Protein AF-A0AAV9S9S4-F1 (afdb_monomer)

Organism: NCBI:txid28760

Foldseek 3Di:
DDPDPDPPPPPDPPPPDPDPDQDLVNVLVVLVVLLVVLVVVLVVLVVVLVVLVVVLVVDPDDVVNVVSVVVNVVSVVVNVVSVVSNVVSVVSNVVSVVVVVVVVVVVVVVVVVVVVVVVVVVVVVVVVVVVVVVVVVVVVVVVVVVVVVVVVVVVVVVVVVVVVCPDPDDPPDDDDDDDDDDDDDDDDDDDDDDDDDDDDDDDDDDDDDDDDDDPPDPVLVVLVVVLVVCVVVVNCVPSVVSVVVSVVVVCVVVVVVVPDD

Secondary structure (DSSP, 8-state):
------------------S----HHHHHHHHHHHHHHHHHHHHHHHHHHHHHHHHHHH---HHHHHHHHHHHHHHHHHHHHHHHHHHHHHHHHHHHHHHHHHHHHHHHHHHHHHHHHHHHHHHHHHHHHHHHHHHHHHHHHHHHHHHHHHHHHHHHHHHHHHHHS----------------------------------------PPP----S----HHHHHHHHHHHHHHHTT-HHHHHHHHHHHHHHHHHHHHHHTT--

Structure (mmCIF, N/CA/C/O backbone):
data_AF-A0AAV9S9S4-F1
#
_entry.id   AF-A0AAV9S9S4-F1
#
loop_
_atom_site.group_PDB
_atom_site.id
_atom_site.type_symbol
_atom_site.label_atom_id
_atom_site.label_alt_id
_atom_site.label_comp_id
_atom_site.label_asym_id
_atom_site.label_entity_id
_atom_site.label_seq_id
_atom_site.pdbx_PDB_ins_code
_atom_site.Cartn_x
_atom_site.Cartn_y
_atom_site.Cartn_z
_atom_site.occupancy
_atom_site.B_iso_or_equiv
_atom_site.auth_seq_id
_atom_site.auth_comp_id
_atom_site.auth_asym_id
_atom_site.auth_atom_id
_atom_site.pdbx_PDB_model_num
ATOM 1 N N . MET A 1 1 ? 27.653 21.922 -16.943 1.00 42.03 1 MET A N 1
ATOM 2 C CA . MET A 1 1 ? 26.315 21.685 -16.356 1.00 42.03 1 MET A CA 1
ATOM 3 C C . MET A 1 1 ? 25.924 20.229 -16.574 1.00 42.03 1 MET A C 1
ATOM 5 O O . MET A 1 1 ? 25.199 19.951 -17.523 1.00 42.03 1 MET A O 1
ATOM 9 N N . ARG A 1 2 ? 26.463 19.288 -15.786 1.00 47.50 2 ARG A N 1
ATOM 10 C CA . ARG A 1 2 ? 25.969 17.901 -15.777 1.00 47.50 2 ARG A CA 1
ATOM 11 C C . ARG A 1 2 ? 26.554 17.063 -14.633 1.00 47.50 2 ARG A C 1
ATOM 13 O O . ARG A 1 2 ? 27.084 15.999 -14.886 1.00 47.50 2 ARG A O 1
ATOM 20 N N . GLU A 1 3 ? 26.449 17.524 -13.393 1.00 48.38 3 GLU A N 1
ATOM 21 C CA . GLU A 1 3 ? 26.759 16.688 -12.223 1.00 48.38 3 GLU A CA 1
ATOM 22 C C . GLU A 1 3 ? 25.809 17.057 -11.086 1.00 48.38 3 GLU A C 1
ATOM 24 O O . GLU A 1 3 ? 26.154 17.822 -10.206 1.00 48.38 3 GLU A O 1
ATOM 29 N N . ASP A 1 4 ? 24.580 16.555 -11.169 1.00 45.06 4 ASP A N 1
ATOM 30 C CA . ASP A 1 4 ? 23.673 16.399 -10.025 1.00 45.06 4 ASP A CA 1
ATOM 31 C C . ASP A 1 4 ? 22.836 15.145 -10.300 1.00 45.06 4 ASP A C 1
ATOM 33 O O . ASP A 1 4 ? 21.614 15.166 -10.469 1.00 45.06 4 ASP A O 1
ATOM 37 N N . MET A 1 5 ? 23.527 14.011 -10.458 1.00 46.25 5 MET A N 1
ATOM 38 C CA . MET A 1 5 ? 22.863 12.715 -10.493 1.00 46.25 5 MET A CA 1
ATOM 39 C C . MET A 1 5 ? 22.547 12.347 -9.049 1.00 46.25 5 MET A C 1
ATOM 41 O O . MET A 1 5 ? 23.352 11.732 -8.361 1.00 46.25 5 MET A O 1
ATOM 45 N N . SER A 1 6 ? 21.382 12.838 -8.621 1.00 48.44 6 SER A N 1
ATOM 46 C CA . SER A 1 6 ? 20.637 12.497 -7.415 1.00 48.44 6 SER A CA 1
ATOM 47 C C . SER A 1 6 ? 21.128 11.197 -6.777 1.00 48.44 6 SER A C 1
ATOM 49 O O . SER A 1 6 ? 20.770 10.092 -7.192 1.00 48.44 6 SER A O 1
ATOM 51 N N . THR A 1 7 ? 21.982 11.354 -5.768 1.00 46.81 7 THR A N 1
ATOM 52 C CA . THR A 1 7 ? 22.322 10.309 -4.816 1.00 46.81 7 THR A CA 1
ATOM 53 C C . THR A 1 7 ? 21.020 9.949 -4.122 1.00 46.81 7 THR A C 1
ATOM 55 O O . THR A 1 7 ? 20.571 10.645 -3.212 1.00 46.81 7 THR A O 1
ATOM 58 N N . MET A 1 8 ? 20.356 8.905 -4.611 1.00 47.00 8 MET A N 1
ATOM 59 C CA . MET A 1 8 ? 19.233 8.291 -3.926 1.00 47.00 8 MET A CA 1
ATOM 60 C C . MET A 1 8 ? 19.788 7.781 -2.602 1.00 47.00 8 MET A C 1
ATOM 62 O O . MET A 1 8 ? 20.431 6.736 -2.540 1.00 47.00 8 MET A O 1
ATOM 66 N N . VAL A 1 9 ? 19.627 8.593 -1.559 1.00 43.81 9 VAL A N 1
ATOM 67 C CA . VAL A 1 9 ? 19.963 8.240 -0.189 1.00 43.81 9 VAL A CA 1
ATOM 68 C C . VAL A 1 9 ? 19.124 7.011 0.129 1.00 43.81 9 VAL A C 1
ATOM 70 O O . VAL A 1 9 ? 17.925 7.108 0.388 1.00 43.81 9 VAL A O 1
ATOM 73 N N . CYS A 1 10 ? 19.743 5.834 0.045 1.00 41.88 10 CYS A N 1
ATOM 74 C CA . CYS A 1 10 ? 19.253 4.645 0.713 1.00 41.88 10 CYS A CA 1
ATOM 75 C C . CYS A 1 10 ? 19.192 5.018 2.190 1.00 41.88 10 CYS A C 1
ATOM 77 O O . CYS A 1 10 ? 20.219 5.041 2.867 1.00 41.88 10 CYS A O 1
ATOM 79 N N . VAL A 1 11 ? 18.002 5.406 2.650 1.00 44.44 11 VAL A N 1
ATOM 80 C CA . VAL A 1 11 ? 17.714 5.626 4.062 1.00 44.44 11 VAL A CA 1
ATOM 81 C C . VAL A 1 11 ? 18.019 4.299 4.735 1.00 44.44 11 VAL A C 1
ATOM 83 O O . VAL A 1 11 ? 17.275 3.330 4.584 1.00 44.44 11 VAL A O 1
ATOM 86 N N . LYS A 1 12 ? 19.196 4.246 5.361 1.00 43.75 12 LYS A N 1
ATOM 87 C CA . LYS A 1 12 ? 19.636 3.164 6.227 1.00 43.75 12 LYS A CA 1
ATOM 88 C C . LYS A 1 12 ? 18.513 3.002 7.240 1.00 43.75 12 LYS A C 1
ATOM 90 O O . LYS A 1 12 ? 18.187 3.962 7.932 1.00 43.75 12 LYS A O 1
ATOM 95 N N . GLU A 1 13 ? 17.848 1.853 7.215 1.00 49.62 13 GLU A N 1
ATOM 96 C CA . GLU A 1 13 ? 16.858 1.520 8.229 1.00 49.62 13 GLU A CA 1
ATOM 97 C C . GLU A 1 13 ? 17.619 1.540 9.555 1.00 49.62 13 GLU A C 1
ATOM 99 O O . GLU A 1 13 ? 18.539 0.749 9.757 1.00 49.62 13 GLU A O 1
ATOM 104 N N . GLU A 1 14 ? 17.356 2.566 10.365 1.00 43.53 14 GLU A N 1
ATOM 105 C CA . GLU A 1 14 ? 17.896 2.679 11.710 1.00 43.53 14 GLU A CA 1
ATOM 106 C C . GLU A 1 14 ? 17.429 1.434 12.464 1.00 43.53 14 GLU A C 1
ATOM 108 O O . GLU A 1 14 ? 16.228 1.210 12.627 1.00 43.53 14 GLU A O 1
ATOM 113 N N . GLU A 1 15 ? 18.382 0.577 12.832 1.00 50.44 15 GLU A N 1
ATOM 114 C CA . GLU A 1 15 ? 18.146 -0.513 13.768 1.00 50.44 15 GLU A CA 1
ATOM 115 C C . GLU A 1 15 ? 17.713 0.113 15.096 1.00 50.44 15 GLU A C 1
ATOM 117 O O . GLU A 1 15 ? 18.525 0.669 15.836 1.00 50.44 15 GLU A O 1
ATOM 122 N N . GLU A 1 16 ? 16.407 0.089 15.359 1.00 50.56 16 GLU A N 1
ATOM 123 C CA . GLU A 1 16 ? 15.860 0.467 16.653 1.00 50.56 16 GLU A CA 1
ATOM 124 C C . GLU A 1 16 ? 16.273 -0.564 17.719 1.00 50.56 16 GLU A C 1
ATOM 126 O O . GLU A 1 16 ? 16.057 -1.766 17.572 1.00 50.56 16 GLU A O 1
ATOM 131 N N . ASP A 1 17 ? 16.851 -0.043 18.800 1.00 42.41 17 ASP A N 1
ATOM 132 C CA . ASP A 1 17 ? 17.293 -0.703 20.033 1.00 42.41 17 ASP A CA 1
ATOM 133 C C . ASP A 1 17 ? 16.291 -1.751 20.590 1.00 42.41 17 ASP A C 1
ATOM 135 O O . ASP A 1 17 ? 15.103 -1.436 20.749 1.00 42.41 17 ASP A O 1
ATOM 139 N N . PRO A 1 18 ? 16.734 -2.981 20.942 1.00 46.38 18 PRO A N 1
ATOM 140 C CA . PRO A 1 18 ? 15.884 -4.049 21.457 1.00 46.38 18 PRO A CA 1
ATOM 141 C C . PRO A 1 18 ? 15.679 -3.904 22.974 1.00 46.38 18 PRO A C 1
ATOM 143 O O . PRO A 1 18 ? 15.973 -4.809 23.752 1.00 46.38 18 PRO A O 1
ATOM 146 N N . GLY A 1 19 ? 15.164 -2.760 23.421 1.00 46.34 19 GLY A N 1
ATOM 147 C CA . GLY A 1 19 ? 14.454 -2.716 24.699 1.00 46.34 19 GLY A CA 1
ATOM 148 C C . GLY A 1 19 ? 13.156 -3.503 24.541 1.00 46.34 19 GLY A C 1
ATOM 149 O O . GLY A 1 19 ? 12.531 -3.374 23.493 1.00 46.34 19 GLY A O 1
ATOM 150 N N . GLU A 1 20 ? 12.774 -4.327 25.525 1.00 58.00 20 GLU A N 1
ATOM 151 C CA . GLU A 1 20 ? 11.590 -5.211 25.541 1.00 58.00 20 GLU A CA 1
ATOM 152 C C . GLU A 1 20 ? 10.277 -4.469 25.206 1.00 58.00 20 GLU A C 1
ATOM 154 O O . GLU A 1 20 ? 9.440 -4.169 26.058 1.00 58.00 20 GLU A O 1
ATOM 159 N N . LYS A 1 21 ? 10.086 -4.144 23.931 1.00 65.19 21 LYS A N 1
ATOM 160 C CA . LYS A 1 21 ? 8.848 -3.629 23.377 1.00 65.19 21 LYS A CA 1
ATOM 161 C C . LYS A 1 21 ? 7.950 -4.846 23.217 1.00 65.19 21 LYS A C 1
ATOM 163 O O . LYS A 1 21 ? 8.270 -5.763 22.462 1.00 65.19 21 LYS A O 1
ATOM 168 N N . LEU A 1 22 ? 6.842 -4.863 23.955 1.00 70.56 22 LEU A N 1
ATOM 169 C CA . LEU A 1 22 ? 5.753 -5.809 23.720 1.00 70.56 22 LEU A CA 1
ATOM 170 C C . LEU A 1 22 ? 5.455 -5.842 22.220 1.00 70.56 22 LEU A C 1
ATOM 172 O O . LEU A 1 22 ? 5.261 -4.788 21.608 1.00 70.56 22 LEU A O 1
ATOM 176 N N . SER A 1 23 ? 5.437 -7.042 21.638 1.00 88.56 23 SER A N 1
ATOM 177 C CA . SER A 1 23 ? 5.095 -7.204 20.226 1.00 88.56 23 SER A CA 1
ATOM 178 C C . SER A 1 23 ? 3.716 -6.599 19.961 1.00 88.56 23 SER A C 1
ATOM 180 O O . SER A 1 23 ? 2.816 -6.708 20.798 1.00 88.56 23 SER A O 1
ATOM 182 N N . GLN A 1 24 ? 3.523 -6.001 18.784 1.00 87.12 24 GLN A N 1
ATOM 183 C CA . GLN A 1 24 ? 2.214 -5.514 18.346 1.00 87.12 24 GLN A CA 1
ATOM 184 C C . GLN A 1 24 ? 1.138 -6.603 18.484 1.00 87.12 24 GLN A C 1
ATOM 186 O O . GLN A 1 24 ? 0.037 -6.320 18.952 1.00 87.12 24 GLN A O 1
ATOM 191 N N . ASP A 1 25 ? 1.475 -7.855 18.176 1.00 89.88 25 ASP A N 1
ATOM 192 C CA . ASP A 1 25 ? 0.563 -8.993 18.319 1.00 89.88 25 ASP A CA 1
ATOM 193 C C . ASP A 1 25 ? 0.211 -9.281 19.780 1.00 89.88 25 ASP A C 1
ATOM 195 O O . ASP A 1 25 ? -0.926 -9.631 20.104 1.00 89.88 25 ASP A O 1
ATOM 199 N N . GLU A 1 26 ? 1.173 -9.097 20.683 1.00 93.69 26 GLU A N 1
ATOM 200 C CA . GLU A 1 26 ? 0.962 -9.284 22.113 1.00 93.69 26 GLU A CA 1
ATOM 201 C C . GLU A 1 26 ? 0.085 -8.170 22.691 1.00 93.69 26 GLU A C 1
ATOM 203 O O . GLU A 1 26 ? -0.829 -8.450 23.468 1.00 93.69 26 GLU A O 1
ATOM 208 N N . ILE A 1 27 ? 0.293 -6.924 22.252 1.00 92.88 27 ILE A N 1
ATOM 209 C CA . ILE A 1 27 ? -0.567 -5.787 22.596 1.00 92.88 27 ILE A CA 1
ATOM 210 C C . ILE A 1 27 ? -1.993 -6.057 22.110 1.00 92.88 27 ILE A C 1
ATOM 212 O O . ILE A 1 27 ? -2.922 -5.989 22.908 1.00 92.88 27 ILE A O 1
ATOM 216 N N . ILE A 1 28 ? -2.177 -6.451 20.846 1.00 94.62 28 ILE A N 1
ATOM 217 C CA . ILE A 1 28 ? -3.495 -6.772 20.277 1.00 94.62 28 ILE A CA 1
ATOM 218 C C . ILE A 1 28 ? -4.164 -7.918 21.046 1.00 94.62 28 ILE A C 1
ATOM 220 O O . ILE A 1 28 ? -5.355 -7.847 21.356 1.00 94.62 28 ILE A O 1
ATOM 224 N N . SER A 1 29 ? -3.421 -8.978 21.372 1.00 95.69 29 SER A N 1
ATOM 225 C CA . SER A 1 29 ? -3.945 -10.112 22.139 1.00 95.69 29 SER A CA 1
ATOM 226 C C . SER A 1 29 ? -4.406 -9.683 23.534 1.00 95.69 29 SER A C 1
ATOM 228 O O . SER A 1 29 ? -5.517 -10.020 23.947 1.00 95.69 29 SER A O 1
ATOM 230 N N . ARG A 1 30 ? -3.595 -8.887 24.241 1.00 95.12 30 ARG A N 1
ATOM 231 C CA . ARG A 1 30 ? -3.951 -8.338 25.557 1.00 95.12 30 ARG A CA 1
ATOM 232 C C . ARG A 1 30 ? -5.155 -7.399 25.464 1.00 95.12 30 ARG A C 1
ATOM 234 O O . ARG A 1 30 ? -6.074 -7.531 26.264 1.00 95.12 30 ARG A O 1
ATOM 241 N N . THR A 1 31 ? -5.218 -6.517 24.465 1.00 96.25 31 THR A N 1
ATOM 242 C CA . THR A 1 31 ? -6.372 -5.628 24.246 1.00 96.25 31 THR A CA 1
ATOM 243 C C . THR A 1 31 ? -7.652 -6.425 23.988 1.00 96.25 31 THR A C 1
ATOM 245 O O . THR A 1 31 ? -8.686 -6.106 24.568 1.00 96.25 31 THR A O 1
ATOM 248 N N . LYS A 1 32 ? -7.599 -7.516 23.211 1.00 97.00 32 LYS A N 1
ATOM 249 C CA . LYS A 1 32 ? -8.754 -8.415 23.017 1.00 97.00 32 LYS A CA 1
ATOM 250 C C . LYS A 1 32 ? -9.218 -9.067 24.320 1.00 97.00 32 LYS A C 1
ATOM 252 O O . LYS A 1 32 ? -10.420 -9.145 24.557 1.00 97.00 32 LYS A O 1
ATOM 257 N N . GLN A 1 33 ? -8.289 -9.521 25.162 1.00 97.25 33 GLN A N 1
ATOM 258 C CA . GLN A 1 33 ? -8.623 -10.085 26.476 1.00 97.25 33 GLN A CA 1
ATOM 259 C C . GLN A 1 33 ? -9.270 -9.039 27.391 1.00 97.25 33 GLN A C 1
ATOM 261 O O . GLN A 1 33 ? -10.260 -9.337 28.055 1.00 97.25 33 GLN A O 1
ATOM 266 N N . VAL A 1 34 ? -8.756 -7.805 27.386 1.00 97.00 34 VAL A N 1
ATOM 267 C CA . VAL A 1 34 ? -9.339 -6.686 28.141 1.00 97.00 34 VAL A CA 1
ATOM 268 C C . VAL A 1 34 ? -10.756 -6.378 27.657 1.00 97.00 34 VAL A C 1
ATOM 270 O O . VAL A 1 34 ? -11.642 -6.244 28.493 1.00 97.00 34 VAL A O 1
ATOM 273 N N . ILE A 1 35 ? -11.001 -6.341 26.342 1.00 97.75 35 ILE A N 1
ATOM 274 C CA . ILE A 1 35 ? -12.349 -6.137 25.781 1.00 97.75 35 ILE A CA 1
ATOM 275 C C . ILE A 1 35 ? -13.317 -7.210 26.294 1.00 97.75 35 ILE A C 1
ATOM 277 O O . ILE A 1 35 ? -14.359 -6.868 26.845 1.00 97.75 35 ILE A O 1
ATOM 281 N N . GLN A 1 36 ? -12.946 -8.491 26.206 1.00 97.69 36 GLN A N 1
ATOM 282 C CA . GLN A 1 36 ? -13.790 -9.595 26.688 1.00 97.69 36 GLN A CA 1
ATOM 283 C C . GLN A 1 36 ? -14.074 -9.496 28.195 1.00 97.69 36 GLN A C 1
ATOM 285 O O . GLN A 1 36 ? -15.202 -9.718 28.633 1.00 97.69 36 GLN A O 1
ATOM 290 N N . GLY A 1 37 ? -13.064 -9.140 28.996 1.00 97.69 37 GLY A N 1
ATOM 291 C CA . GLY A 1 37 ? -13.223 -8.948 30.439 1.00 97.69 37 GLY A CA 1
ATOM 292 C C . GLY A 1 37 ? -14.136 -7.768 30.786 1.00 97.69 37 GLY A C 1
ATOM 293 O O . GLY A 1 37 ? -14.988 -7.885 31.665 1.00 97.69 37 GLY A O 1
ATOM 294 N N . LEU A 1 38 ? -13.999 -6.648 30.072 1.00 97.31 38 LEU A N 1
ATOM 295 C CA . LEU A 1 38 ? -14.849 -5.470 30.249 1.00 97.31 38 LEU A CA 1
ATOM 296 C C . LEU A 1 38 ? -16.293 -5.727 29.795 1.00 97.31 38 LEU A C 1
ATOM 298 O O . LEU A 1 38 ? -17.217 -5.263 30.457 1.00 97.31 38 LEU A O 1
ATOM 302 N N . GLU A 1 39 ? -16.510 -6.486 28.718 1.00 97.62 39 GLU A N 1
ATOM 303 C CA . GLU A 1 39 ? -17.847 -6.903 28.268 1.00 97.62 39 GLU A CA 1
ATOM 304 C C . GLU A 1 39 ? -18.541 -7.798 29.298 1.00 97.62 39 GLU A C 1
ATOM 306 O O . GLU A 1 39 ? -19.711 -7.577 29.618 1.00 97.62 39 GLU A O 1
ATOM 311 N N . ALA A 1 40 ? -17.816 -8.768 29.865 1.00 98.00 40 ALA A N 1
ATOM 312 C CA . ALA A 1 40 ? -18.341 -9.623 30.925 1.00 98.00 40 ALA A CA 1
ATOM 313 C C . ALA A 1 40 ? -18.730 -8.802 32.165 1.00 98.00 40 ALA A C 1
ATOM 315 O O . ALA A 1 40 ? -19.853 -8.915 32.657 1.00 98.00 40 ALA A O 1
ATOM 316 N N . LEU A 1 41 ? -17.845 -7.906 32.617 1.00 97.62 41 LEU A N 1
ATOM 317 C CA . LEU A 1 41 ? -18.110 -7.049 33.774 1.00 97.62 41 LEU A CA 1
ATOM 318 C C . LEU A 1 41 ? -19.266 -6.070 33.516 1.00 97.62 41 LEU A C 1
ATOM 320 O O . LEU A 1 41 ? -20.096 -5.834 34.396 1.00 97.62 41 LEU A O 1
ATOM 324 N N . LYS A 1 42 ? -19.374 -5.537 32.292 1.00 97.25 42 LYS A N 1
ATOM 325 C CA . LYS A 1 42 ? -20.511 -4.713 31.869 1.00 97.25 42 LYS A CA 1
ATOM 326 C C . LYS A 1 42 ? -21.818 -5.499 31.970 1.00 97.25 42 LYS A C 1
ATOM 328 O O . LYS A 1 42 ? -22.799 -4.963 32.484 1.00 97.25 42 LYS A O 1
ATOM 333 N N . GLN A 1 43 ? -21.839 -6.751 31.514 1.00 97.19 43 GLN A N 1
ATOM 334 C CA . GLN A 1 43 ? -23.025 -7.604 31.582 1.00 97.19 43 GLN A CA 1
ATOM 335 C C . GLN A 1 43 ? -23.434 -7.901 33.033 1.00 97.19 43 GLN A C 1
ATOM 337 O O . GLN A 1 43 ? -24.622 -7.856 33.356 1.00 97.19 43 GLN A O 1
ATOM 342 N N . GLU A 1 44 ? -22.468 -8.147 33.922 1.00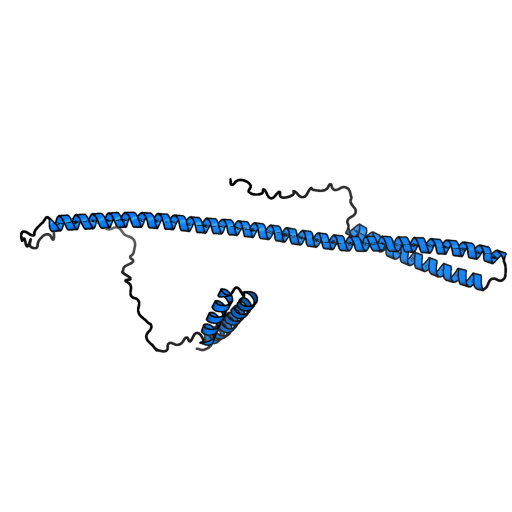 96.94 44 GLU A N 1
ATOM 343 C CA . GLU A 1 44 ? -22.725 -8.325 35.356 1.00 96.94 44 GLU A CA 1
ATOM 344 C C . GLU A 1 44 ? -23.310 -7.057 35.988 1.00 96.94 44 GLU A C 1
ATOM 346 O O . GLU A 1 44 ? -24.347 -7.116 36.649 1.00 96.94 44 GLU A O 1
ATOM 351 N N . HIS A 1 45 ? -22.706 -5.892 35.734 1.00 96.50 45 HIS A N 1
ATOM 352 C CA . HIS A 1 45 ? -23.200 -4.610 36.239 1.00 96.50 45 HIS A CA 1
ATOM 353 C C . HIS A 1 45 ? -24.593 -4.271 35.690 1.00 96.50 45 HIS A C 1
ATOM 355 O O . HIS A 1 45 ? -25.424 -3.728 36.418 1.00 96.50 45 HIS A O 1
ATOM 361 N N . HIS A 1 46 ? -24.889 -4.639 34.441 1.00 96.75 46 HIS A N 1
ATOM 362 C CA . HIS A 1 46 ? -26.223 -4.495 33.864 1.00 96.75 46 HIS A CA 1
ATOM 363 C C . HIS A 1 46 ? -27.249 -5.382 34.582 1.00 96.75 46 HIS A C 1
ATOM 365 O O . HIS A 1 46 ? -28.308 -4.898 34.975 1.00 96.75 46 HIS A O 1
ATOM 371 N N . SER A 1 47 ? -26.911 -6.647 34.848 1.00 97.12 47 SER A N 1
ATOM 372 C CA . SER A 1 47 ? -27.783 -7.562 35.594 1.00 97.12 47 SER A CA 1
ATOM 373 C C . SER A 1 47 ? -28.019 -7.097 37.039 1.00 97.12 47 SER A C 1
ATOM 375 O O . SER A 1 47 ? -29.146 -7.155 37.538 1.00 97.12 47 SER A O 1
ATOM 377 N N . ILE A 1 48 ? -26.988 -6.554 37.702 1.00 95.94 48 ILE A N 1
ATOM 378 C CA . ILE A 1 48 ? -27.118 -5.937 39.031 1.00 95.94 48 ILE A CA 1
ATOM 379 C C . ILE A 1 48 ? -28.058 -4.728 38.966 1.00 95.94 48 ILE A C 1
ATOM 381 O O . ILE A 1 48 ? -28.940 -4.609 39.815 1.00 95.94 48 ILE A O 1
ATOM 385 N N . MET A 1 49 ? -27.920 -3.858 37.961 1.00 94.19 49 MET A N 1
ATOM 386 C CA . MET A 1 49 ? -28.824 -2.718 37.771 1.00 94.19 49 MET A CA 1
ATOM 387 C C . MET A 1 49 ? -30.272 -3.147 37.577 1.00 94.19 49 MET A C 1
ATOM 389 O O . MET A 1 49 ? -31.157 -2.602 38.235 1.00 94.19 49 MET A O 1
ATOM 393 N N . GLU A 1 50 ? -30.528 -4.134 36.720 1.00 93.94 50 GLU A N 1
ATOM 394 C CA . GLU A 1 50 ? -31.872 -4.682 36.522 1.00 93.94 50 GLU A CA 1
ATOM 395 C C . GLU A 1 50 ? -32.465 -5.202 37.842 1.00 93.94 50 GLU A C 1
ATOM 397 O O . GLU A 1 50 ? -33.626 -4.925 38.158 1.00 93.94 50 GLU A O 1
ATOM 402 N N . GLY A 1 51 ? -31.654 -5.888 38.655 1.00 93.38 51 GLY A N 1
ATOM 403 C CA . GLY A 1 51 ? -32.043 -6.358 39.985 1.00 93.38 51 GLY A CA 1
ATOM 404 C C . GLY A 1 51 ? -32.333 -5.227 40.980 1.00 93.38 51 GLY A C 1
ATOM 405 O O . GLY A 1 51 ? -33.342 -5.275 41.692 1.00 93.38 51 GLY A O 1
ATOM 406 N N . LEU A 1 52 ? -31.493 -4.186 41.021 1.00 91.06 52 LEU A N 1
ATOM 407 C CA . LEU A 1 52 ? -31.671 -3.022 41.902 1.00 91.06 52 LEU A CA 1
ATOM 408 C C . LEU A 1 52 ? -32.924 -2.225 41.525 1.00 91.06 52 LEU A C 1
ATOM 410 O O . LEU A 1 52 ? -33.731 -1.903 42.396 1.00 91.06 52 LEU A O 1
ATOM 414 N N . VAL A 1 53 ? -33.149 -1.987 40.231 1.00 88.50 53 VAL A N 1
ATOM 415 C CA . VAL A 1 53 ? -34.359 -1.326 39.714 1.00 88.50 53 VAL A CA 1
ATOM 416 C C . VAL A 1 53 ? -35.611 -2.160 40.003 1.00 88.50 53 VAL A C 1
ATOM 418 O O . VAL A 1 53 ? -36.652 -1.615 40.380 1.00 88.50 53 VAL A O 1
ATOM 421 N N . GLY A 1 54 ? -35.525 -3.486 39.864 1.00 87.75 54 GLY A N 1
ATOM 422 C CA . GLY A 1 54 ? -36.601 -4.400 40.248 1.00 87.75 54 GLY A CA 1
ATOM 423 C C . GLY A 1 54 ? -36.929 -4.327 41.742 1.00 87.75 54 GLY A C 1
ATOM 424 O O . GLY A 1 54 ? -38.101 -4.293 42.114 1.00 87.75 54 GLY A O 1
ATOM 425 N N . THR A 1 55 ? -35.905 -4.231 42.591 1.00 87.12 55 THR A N 1
ATOM 426 C CA . THR A 1 55 ? -36.052 -4.112 44.050 1.00 87.12 55 THR A CA 1
ATOM 427 C C . THR A 1 55 ? -36.664 -2.765 44.444 1.00 87.12 55 THR A C 1
ATOM 429 O O . THR A 1 55 ? -37.620 -2.742 45.218 1.00 87.12 55 THR A O 1
ATOM 432 N N . LEU A 1 56 ? -36.206 -1.658 43.843 1.00 84.19 56 LEU A N 1
ATOM 433 C CA . LEU A 1 56 ? -36.782 -0.318 44.038 1.00 84.19 56 LEU A CA 1
ATOM 434 C C . LEU A 1 56 ? -38.275 -0.269 43.717 1.00 84.19 56 LEU A C 1
ATOM 436 O O . LEU A 1 56 ? -39.044 0.350 44.443 1.00 84.19 56 LEU A O 1
ATOM 440 N N . ARG A 1 57 ? -38.710 -0.969 42.663 1.00 83.75 57 ARG A N 1
ATOM 441 C CA . ARG A 1 57 ? -40.128 -1.027 42.276 1.00 83.75 57 ARG A CA 1
ATOM 442 C C . ARG A 1 57 ? -41.010 -1.732 43.316 1.00 83.75 57 ARG A C 1
ATOM 444 O O . ARG A 1 57 ? -42.210 -1.470 43.373 1.00 83.75 57 ARG A O 1
ATOM 451 N N . CYS A 1 58 ? -40.440 -2.644 44.100 1.00 82.56 58 CYS A N 1
ATOM 452 C CA . CYS A 1 58 ? -41.155 -3.445 45.095 1.00 82.56 58 CYS A CA 1
ATOM 453 C C . CYS A 1 58 ? -41.124 -2.834 46.507 1.00 82.56 58 CYS A C 1
ATOM 455 O O . CYS A 1 58 ? -41.961 -3.194 47.340 1.00 82.56 58 CYS A O 1
ATOM 457 N N . LEU A 1 59 ? -40.182 -1.931 46.785 1.00 79.94 59 LEU A N 1
ATOM 458 C CA . LEU A 1 59 ? -40.016 -1.297 48.091 1.00 79.94 59 LEU A CA 1
ATOM 459 C C . LEU A 1 59 ? -41.081 -0.213 48.327 1.00 79.94 59 LEU A C 1
ATOM 461 O O . LEU A 1 59 ? -41.317 0.654 47.493 1.00 79.94 59 LEU A O 1
ATOM 465 N N . LYS A 1 60 ? -41.734 -0.271 49.495 1.00 61.44 60 LYS A N 1
ATOM 466 C CA . LYS A 1 60 ? -42.707 0.733 49.976 1.00 61.44 60 LYS A CA 1
ATOM 467 C C . LYS A 1 60 ? -42.148 1.629 51.091 1.00 61.44 60 LYS A C 1
ATOM 469 O O . LYS A 1 60 ? -42.854 2.522 51.547 1.00 61.44 60 LYS A O 1
ATOM 474 N N . GLN A 1 61 ? -40.936 1.348 51.573 1.00 63.28 61 GLN A N 1
ATOM 475 C CA . GLN A 1 61 ? -40.344 1.959 52.763 1.00 63.28 61 GLN A CA 1
ATOM 476 C C . GLN A 1 61 ? -39.235 2.940 52.359 1.00 63.28 61 GLN A C 1
ATOM 478 O O . GLN A 1 61 ? -38.346 2.589 51.586 1.00 63.28 61 GLN A O 1
ATOM 483 N N . GLU A 1 62 ? -39.318 4.169 52.867 1.00 65.56 62 GLU A N 1
ATOM 484 C CA . GLU A 1 62 ? -38.555 5.328 52.378 1.00 65.56 62 GLU A CA 1
ATOM 485 C C . GLU A 1 62 ? -37.036 5.195 52.621 1.00 65.56 62 GLU A C 1
ATOM 487 O O . GLU A 1 62 ? -36.250 5.524 51.741 1.00 65.56 62 GLU A O 1
ATOM 492 N N . GLU A 1 63 ? -36.602 4.617 53.750 1.00 67.44 63 GLU A N 1
ATOM 493 C CA . GLU A 1 63 ? -35.170 4.470 54.086 1.00 67.44 63 GLU A CA 1
ATOM 494 C C . GLU A 1 63 ? -34.441 3.369 53.289 1.00 67.44 63 GLU A C 1
ATOM 496 O O . GLU A 1 63 ? -33.297 3.564 52.876 1.00 67.44 63 GLU A O 1
ATOM 501 N N . GLU A 1 64 ? -35.081 2.221 53.025 1.00 71.56 64 GLU A N 1
ATOM 502 C CA . GLU A 1 64 ? -34.489 1.164 52.183 1.00 71.56 64 GLU A CA 1
ATOM 503 C C . GLU A 1 64 ? -34.437 1.578 50.705 1.00 71.56 64 GLU A C 1
ATOM 505 O O . GLU A 1 64 ? -33.530 1.164 49.984 1.00 71.56 64 GLU A O 1
ATOM 510 N N . GLY A 1 65 ? -35.364 2.435 50.262 1.00 79.56 65 GLY A N 1
ATOM 511 C CA . GLY A 1 65 ? -35.357 3.010 48.917 1.00 79.56 65 GLY A CA 1
ATOM 512 C C . GLY A 1 65 ? -34.114 3.861 48.652 1.00 79.56 65 GLY A C 1
ATOM 513 O O . GLY A 1 65 ? -33.413 3.614 47.674 1.00 79.56 65 GLY A O 1
ATOM 514 N N . VAL A 1 66 ? -33.779 4.782 49.564 1.00 84.56 66 VAL A N 1
ATOM 515 C CA . VAL A 1 66 ? -32.622 5.690 49.418 1.00 84.56 66 VAL A CA 1
ATOM 516 C C . VAL A 1 66 ? -31.311 4.916 49.246 1.00 84.56 66 VAL A C 1
ATOM 518 O O . VAL A 1 66 ? -30.509 5.223 48.366 1.00 84.56 66 VAL A O 1
ATOM 521 N N . LEU A 1 67 ? -31.100 3.855 50.029 1.00 87.62 67 LEU A N 1
ATOM 522 C CA . LEU A 1 67 ? -29.860 3.076 49.959 1.00 87.62 67 LEU A CA 1
ATOM 523 C C . LEU A 1 67 ? -29.738 2.278 48.647 1.00 87.62 67 LEU A C 1
ATOM 525 O O . LEU A 1 67 ? -28.636 2.065 48.133 1.00 87.62 67 LEU A O 1
ATOM 529 N N . VAL A 1 68 ? -30.864 1.809 48.100 1.00 88.12 68 VAL A N 1
ATOM 530 C CA . VAL A 1 68 ? -30.891 1.109 46.807 1.00 88.12 68 VAL A CA 1
ATOM 531 C C . VAL A 1 68 ? -30.726 2.101 45.650 1.00 88.12 68 VAL A C 1
ATOM 533 O O . VAL A 1 68 ? -30.038 1.773 44.683 1.00 88.12 68 VAL A O 1
ATOM 536 N N . GLU A 1 69 ? -31.255 3.322 45.763 1.00 86.94 69 GLU A N 1
ATOM 537 C CA . GLU A 1 69 ? -31.006 4.414 44.810 1.00 86.94 69 GLU A CA 1
ATOM 538 C C . GLU A 1 69 ? -29.522 4.798 44.755 1.00 86.94 69 GLU A C 1
ATOM 540 O O . GLU A 1 69 ? -28.952 4.878 43.665 1.00 86.94 69 GLU A O 1
ATOM 545 N N . GLU A 1 70 ? -28.853 4.947 45.903 1.00 90.31 70 GLU A N 1
ATOM 546 C CA . GLU A 1 70 ? -27.412 5.237 45.952 1.00 90.31 70 GLU A CA 1
ATOM 547 C C . GLU A 1 70 ? -26.577 4.124 45.299 1.00 90.31 70 GLU A C 1
ATOM 549 O O . GLU A 1 70 ? -25.681 4.399 44.494 1.00 90.31 70 GLU A O 1
ATOM 554 N N . LYS A 1 71 ? -26.898 2.851 45.578 1.00 92.44 71 LYS A N 1
ATOM 555 C CA . LYS A 1 71 ? -26.250 1.704 44.918 1.00 92.44 71 LYS A CA 1
ATOM 556 C C . LYS A 1 71 ? -26.501 1.695 43.413 1.00 92.44 71 LYS A C 1
ATOM 558 O O . LYS A 1 71 ? -25.569 1.458 42.648 1.00 92.44 71 LYS A O 1
ATOM 563 N N . SER A 1 72 ? -27.729 1.980 42.986 1.00 92.81 72 SER A N 1
ATOM 564 C CA . SER A 1 72 ? -28.095 2.083 41.571 1.00 92.81 72 SER A CA 1
ATOM 565 C C . SER A 1 72 ? -27.272 3.171 40.874 1.00 92.81 72 SER A C 1
ATOM 567 O O . SER A 1 72 ? -26.700 2.936 39.812 1.00 92.81 72 SER A O 1
ATOM 569 N N . HIS A 1 73 ? -27.117 4.335 41.507 1.00 93.81 73 HIS A N 1
ATOM 570 C CA . HIS A 1 73 ? -26.289 5.418 40.982 1.00 93.81 73 HIS A CA 1
ATOM 571 C C . HIS A 1 73 ? -24.801 5.025 40.883 1.00 93.81 73 HIS A C 1
ATOM 573 O O . HIS A 1 73 ? -24.134 5.340 39.895 1.00 93.81 73 HIS A O 1
ATOM 579 N N . MET A 1 74 ? -24.259 4.296 41.867 1.00 94.81 74 MET A N 1
ATOM 580 C CA . MET A 1 74 ? -22.877 3.797 41.809 1.00 94.81 74 MET A CA 1
ATOM 581 C C . MET A 1 74 ? -22.650 2.826 40.646 1.00 94.81 74 MET A C 1
ATOM 583 O O . MET A 1 74 ? -21.651 2.949 39.933 1.00 94.81 74 MET A O 1
ATOM 587 N N . ILE A 1 75 ? -23.560 1.870 40.440 1.00 96.06 75 ILE A N 1
ATOM 588 C CA . ILE A 1 75 ? -23.424 0.900 39.349 1.00 96.06 75 ILE A CA 1
ATOM 589 C C . ILE A 1 75 ? -23.615 1.586 37.991 1.00 96.06 75 ILE A C 1
ATOM 591 O O . ILE A 1 75 ? -22.862 1.290 37.065 1.00 96.06 75 ILE A O 1
ATOM 595 N N . GLN A 1 76 ? -24.525 2.559 37.882 1.00 95.50 76 GLN A N 1
ATOM 596 C CA . GLN A 1 76 ? -24.679 3.371 36.674 1.00 95.50 76 GLN A CA 1
ATOM 597 C C . GLN A 1 76 ? -23.382 4.107 36.312 1.00 95.50 76 GLN A C 1
ATOM 599 O O . GLN A 1 76 ? -22.902 3.985 35.187 1.00 95.50 76 GLN A O 1
ATOM 604 N N . LYS A 1 77 ? -22.745 4.775 37.281 1.00 96.56 77 LYS A N 1
ATOM 605 C CA . LYS A 1 77 ? -21.442 5.421 37.065 1.00 96.56 77 LYS A CA 1
ATOM 606 C C . LYS A 1 77 ? -20.361 4.419 36.652 1.00 96.56 77 LYS A C 1
ATOM 608 O O . LYS A 1 77 ? -19.503 4.724 35.828 1.00 96.56 77 LYS A O 1
ATOM 613 N N . SER A 1 78 ? -20.386 3.212 37.215 1.00 96.94 78 SER A N 1
ATOM 614 C CA . SER A 1 78 ? -19.454 2.166 36.802 1.00 96.94 78 SER A CA 1
ATOM 615 C C . SER A 1 78 ? -19.715 1.679 35.376 1.00 96.94 78 SER A C 1
ATOM 617 O O . SER A 1 78 ? -18.750 1.392 34.677 1.00 96.94 78 SER A O 1
ATOM 619 N N . LEU A 1 79 ? -20.973 1.578 34.937 1.00 97.19 79 LEU A N 1
ATOM 620 C CA . LEU A 1 79 ? -21.314 1.214 33.559 1.00 97.19 79 LEU A CA 1
ATOM 621 C C . LEU A 1 79 ? -20.787 2.251 32.564 1.00 97.19 79 LEU A C 1
ATOM 623 O O . LEU A 1 79 ? -20.181 1.861 31.572 1.00 97.19 79 LEU A O 1
ATOM 627 N N . GLU A 1 80 ? -20.923 3.545 32.862 1.00 97.06 80 GLU A N 1
ATOM 628 C CA . GLU A 1 80 ? -20.371 4.625 32.027 1.00 97.06 80 GLU A CA 1
ATOM 629 C C . GLU A 1 80 ? -18.846 4.498 31.860 1.00 97.06 80 GLU A C 1
ATOM 631 O O . GLU A 1 80 ? -18.322 4.611 30.752 1.00 97.06 80 GLU A O 1
ATOM 636 N N . MET A 1 81 ? -18.125 4.190 32.945 1.00 97.50 81 MET A N 1
ATOM 637 C CA . MET A 1 81 ? -16.672 3.971 32.898 1.00 97.50 81 MET A CA 1
ATOM 638 C C . MET A 1 81 ? -16.290 2.726 32.083 1.00 97.50 81 MET A C 1
ATOM 640 O O . MET A 1 81 ? -15.299 2.753 31.353 1.00 97.50 81 MET A O 1
ATOM 644 N N . LEU A 1 82 ? -17.064 1.640 32.190 1.00 97.44 82 LEU A N 1
ATOM 645 C CA . LEU A 1 82 ? -16.843 0.420 31.405 1.00 97.44 82 LEU A CA 1
ATOM 646 C C . LEU A 1 82 ? -17.101 0.656 29.915 1.00 97.44 82 LEU A C 1
ATOM 648 O O . LEU A 1 82 ? -16.342 0.174 29.079 1.00 97.44 82 LEU A O 1
ATOM 652 N N . GLU A 1 83 ? -18.140 1.417 29.572 1.00 96.81 83 GLU A N 1
ATOM 653 C CA . GLU A 1 83 ? -18.445 1.781 28.187 1.00 96.81 83 GLU A CA 1
ATOM 654 C C . GLU A 1 83 ? -17.365 2.671 27.574 1.00 96.81 83 GLU A C 1
ATOM 656 O O . GLU A 1 83 ? -16.956 2.428 26.435 1.00 96.81 83 GLU A O 1
ATOM 661 N N . LEU A 1 84 ? -16.847 3.638 28.337 1.00 97.19 84 LEU A N 1
ATOM 662 C CA . LEU A 1 84 ? -15.709 4.443 27.904 1.00 97.19 84 LEU A CA 1
ATOM 663 C C . LEU A 1 84 ? -14.481 3.557 27.650 1.00 97.19 84 LEU A C 1
ATOM 665 O O . LEU A 1 84 ? -13.938 3.588 26.547 1.00 97.19 84 LEU A O 1
ATOM 669 N N . GLY A 1 85 ? -14.105 2.700 28.606 1.00 97.25 85 GLY A N 1
ATOM 670 C CA . GLY A 1 85 ? -12.956 1.799 28.460 1.00 97.25 85 GLY A CA 1
ATOM 671 C C . GLY A 1 85 ? -13.089 0.819 27.287 1.00 97.25 85 GLY A C 1
ATOM 672 O O . GLY A 1 85 ? -12.118 0.572 26.570 1.00 97.25 85 GLY A O 1
ATOM 673 N N . LEU A 1 86 ? -14.298 0.307 27.027 1.00 97.56 86 LEU A N 1
ATOM 674 C CA . LEU A 1 86 ? -14.582 -0.508 25.841 1.00 97.56 86 LEU A CA 1
ATOM 675 C C . LEU A 1 86 ? -14.398 0.289 24.548 1.00 97.56 86 LEU A C 1
ATOM 677 O O . LEU A 1 86 ? -13.776 -0.206 23.609 1.00 97.56 86 LEU A O 1
ATOM 681 N N . SER A 1 87 ? -14.901 1.526 24.496 1.00 97.69 87 SER A N 1
ATOM 682 C CA . SER A 1 87 ? -14.751 2.383 23.317 1.00 97.69 87 SER A CA 1
ATOM 683 C C . SER A 1 87 ? -13.281 2.717 23.029 1.00 97.69 87 SER A C 1
ATOM 685 O O . SER A 1 87 ? -12.849 2.643 21.879 1.00 97.69 87 SER A O 1
ATOM 687 N N . GLU A 1 88 ? -12.483 2.982 24.066 1.00 97.44 88 GLU A N 1
ATOM 688 C CA . GLU A 1 88 ? -11.045 3.240 23.952 1.00 97.44 88 GLU A CA 1
ATOM 689 C C . GLU A 1 88 ? -10.287 2.003 23.448 1.00 97.44 88 GLU A C 1
ATOM 691 O O . GLU A 1 88 ? -9.490 2.096 22.509 1.00 97.44 88 GLU A O 1
ATOM 696 N N . ALA A 1 89 ? -10.582 0.820 23.996 1.00 97.00 89 ALA A N 1
ATOM 697 C CA . ALA A 1 89 ? -9.981 -0.433 23.543 1.00 97.00 89 ALA A CA 1
ATOM 698 C C . ALA A 1 89 ? -10.364 -0.768 22.088 1.00 97.00 89 ALA A C 1
ATOM 700 O O . ALA A 1 89 ? -9.529 -1.241 21.310 1.00 97.00 89 ALA A O 1
ATOM 701 N N . GLN A 1 90 ? -11.600 -0.464 21.682 1.00 97.00 90 GLN A N 1
ATOM 702 C CA . GLN A 1 90 ? -12.049 -0.622 20.299 1.00 97.00 90 GLN A CA 1
ATOM 703 C C . GLN A 1 90 ? -11.289 0.312 19.343 1.00 97.00 90 GLN A C 1
ATOM 705 O O . GLN A 1 90 ? -10.910 -0.103 18.244 1.00 97.00 90 GLN A O 1
ATOM 710 N N . VAL A 1 91 ? -11.012 1.552 19.763 1.00 97.12 91 VAL A N 1
ATOM 711 C CA . VAL A 1 91 ? -10.176 2.496 19.003 1.00 97.12 91 VAL A CA 1
ATOM 712 C C . VAL A 1 91 ? -8.746 1.973 18.870 1.00 97.12 91 VAL A C 1
ATOM 714 O O . VAL A 1 91 ? -8.196 2.014 17.770 1.00 97.12 91 VAL A O 1
ATOM 717 N N . MET A 1 92 ? -8.156 1.414 19.933 1.00 96.31 92 MET A N 1
ATOM 718 C CA . MET A 1 92 ? -6.829 0.783 19.856 1.00 96.31 92 MET A CA 1
ATOM 719 C C . MET A 1 92 ? -6.797 -0.358 18.828 1.00 96.31 92 MET A C 1
ATOM 721 O O . MET A 1 92 ? -5.869 -0.446 18.020 1.00 96.31 92 MET A O 1
ATOM 725 N N . MET A 1 93 ? -7.831 -1.202 18.809 1.00 96.38 93 MET A N 1
ATOM 726 C CA . MET A 1 93 ? -7.968 -2.282 17.830 1.00 96.38 93 MET A CA 1
ATOM 727 C C . MET A 1 93 ? -8.063 -1.747 16.396 1.00 96.38 93 MET A C 1
ATOM 729 O O . MET A 1 93 ? -7.331 -2.212 15.519 1.00 96.38 93 MET A O 1
ATOM 733 N N . ALA A 1 94 ? -8.910 -0.745 16.156 1.00 97.06 94 ALA A N 1
ATOM 734 C CA . ALA A 1 94 ? -9.048 -0.118 14.843 1.00 97.06 94 ALA A CA 1
ATOM 735 C C . ALA A 1 94 ? -7.731 0.525 14.378 1.00 97.06 94 ALA A C 1
ATOM 737 O O . ALA A 1 94 ? -7.308 0.320 13.238 1.00 97.06 94 ALA A O 1
ATOM 738 N N . LEU A 1 95 ? -7.039 1.235 15.275 1.00 96.31 95 LEU A N 1
ATOM 739 C CA . LEU A 1 95 ? -5.740 1.844 14.998 1.00 96.31 95 LEU A CA 1
ATOM 740 C C . LEU A 1 95 ? -4.701 0.791 14.597 1.00 96.31 95 LEU A C 1
ATOM 742 O O . LEU A 1 95 ? -3.993 0.989 13.612 1.00 96.31 95 LEU A O 1
ATOM 746 N N . SER A 1 96 ? -4.648 -0.347 15.297 1.00 95.06 96 SER A N 1
ATOM 747 C CA . SER A 1 96 ? -3.720 -1.435 14.963 1.00 95.06 96 SER A CA 1
ATOM 748 C C . SER A 1 96 ? -3.965 -2.009 13.559 1.00 95.06 96 SER A C 1
ATOM 750 O O . SER A 1 96 ? -3.016 -2.268 12.818 1.00 95.06 96 SER A O 1
ATOM 752 N N . SER A 1 97 ? -5.235 -2.127 13.153 1.00 95.31 97 SER A N 1
ATOM 753 C CA . SER A 1 97 ? -5.621 -2.582 11.815 1.00 95.31 97 SER A CA 1
ATOM 754 C C . SER A 1 97 ? -5.229 -1.574 10.734 1.00 95.31 97 SER A C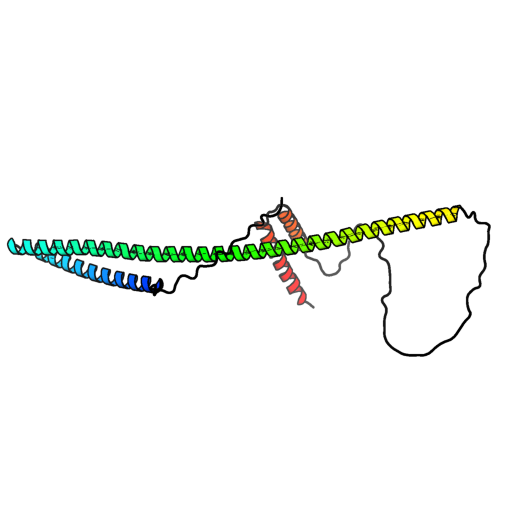 1
ATOM 756 O O . SER A 1 97 ? -4.709 -1.962 9.687 1.00 95.31 97 SER A O 1
ATOM 758 N N . HIS A 1 98 ? -5.473 -0.282 10.968 1.00 96.75 98 HIS A N 1
ATOM 759 C CA . HIS A 1 98 ? -5.085 0.770 10.029 1.00 96.75 98 HIS A CA 1
ATOM 760 C C . HIS A 1 98 ? -3.566 0.866 9.884 1.00 96.75 98 HIS A C 1
ATOM 762 O O . HIS A 1 98 ? -3.073 0.962 8.761 1.00 96.75 98 HIS A O 1
ATOM 768 N N . LEU A 1 99 ? -2.828 0.772 10.993 1.00 94.88 99 LEU A N 1
ATOM 769 C CA . LEU A 1 99 ? -1.369 0.781 10.980 1.00 94.88 99 LEU A CA 1
ATOM 770 C C . LEU A 1 99 ? -0.815 -0.384 10.151 1.00 94.88 99 LEU A C 1
ATOM 772 O O . LEU A 1 99 ? -0.017 -0.152 9.248 1.00 94.88 99 LEU A O 1
ATOM 776 N N . SER A 1 100 ? -1.319 -1.604 10.368 1.00 94.12 100 SER A N 1
ATOM 777 C CA . SER A 1 100 ? -0.918 -2.784 9.589 1.00 94.12 100 SER A CA 1
ATOM 778 C C . SER A 1 100 ? -1.192 -2.616 8.085 1.00 94.12 100 SER A C 1
ATOM 780 O O . SER A 1 100 ? -0.345 -2.943 7.247 1.00 94.12 100 SER A O 1
ATOM 782 N N . SER A 1 101 ? -2.340 -2.031 7.717 1.00 97.38 101 SER A N 1
ATOM 783 C CA . SER A 1 101 ? -2.659 -1.727 6.315 1.00 97.38 101 SER A CA 1
ATOM 784 C C . SER A 1 101 ? -1.642 -0.760 5.703 1.00 97.38 101 SER A C 1
ATOM 786 O O . SER A 1 101 ? -1.069 -1.056 4.651 1.00 97.38 101 SER A O 1
ATOM 788 N N . VAL A 1 102 ? -1.368 0.358 6.382 1.00 97.44 102 VAL A N 1
ATOM 789 C CA . VAL A 1 102 ? -0.421 1.388 5.926 1.00 97.44 102 VAL A CA 1
ATOM 790 C C . VAL A 1 102 ? 1.002 0.836 5.827 1.00 97.44 102 VAL A C 1
ATOM 792 O O . VAL A 1 102 ? 1.714 1.116 4.862 1.00 97.44 102 VAL A O 1
ATOM 795 N N . GLU A 1 103 ? 1.428 0.009 6.780 1.00 95.94 103 GLU A N 1
ATOM 796 C CA . GLU A 1 103 ? 2.733 -0.653 6.741 1.00 95.94 103 GLU A CA 1
ATOM 797 C C . GLU A 1 103 ? 2.861 -1.594 5.542 1.00 95.94 103 GLU A C 1
ATOM 799 O O . GLU A 1 103 ? 3.883 -1.577 4.846 1.00 95.94 103 GLU A O 1
ATOM 804 N N . SER A 1 104 ? 1.808 -2.356 5.234 1.0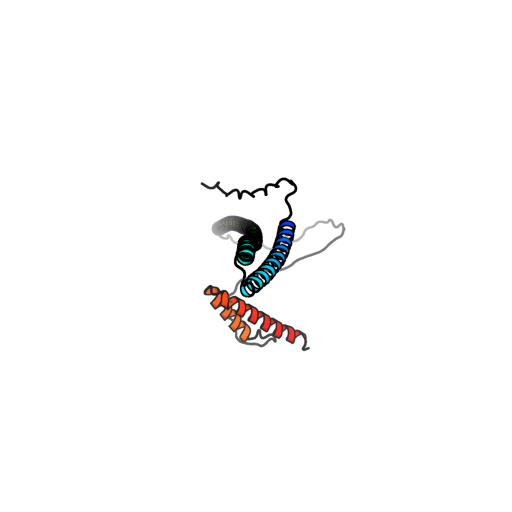0 95.56 104 SER A N 1
ATOM 805 C CA . SER A 1 104 ? 1.790 -3.234 4.063 1.00 95.56 104 SER A CA 1
ATOM 806 C C . SER A 1 104 ? 1.856 -2.447 2.744 1.00 95.56 104 SER A C 1
ATOM 808 O O . SER A 1 104 ? 2.565 -2.838 1.813 1.00 95.56 104 SER A O 1
ATOM 810 N N . GLU A 1 105 ? 1.176 -1.301 2.654 1.00 97.38 105 GLU A N 1
ATOM 811 C CA . GLU A 1 105 ? 1.230 -0.409 1.491 1.00 97.38 105 GLU A CA 1
ATOM 812 C C . GLU A 1 105 ? 2.613 0.225 1.332 1.00 97.38 105 GLU A C 1
ATOM 814 O O . GLU A 1 105 ? 3.185 0.206 0.238 1.00 97.38 105 GLU A O 1
ATOM 819 N N . LYS A 1 106 ? 3.208 0.693 2.434 1.00 96.81 106 LYS A N 1
ATOM 820 C CA . LYS A 1 106 ? 4.590 1.186 2.472 1.00 96.81 106 LYS A CA 1
ATOM 821 C C . LYS A 1 106 ? 5.569 0.128 1.956 1.00 96.81 106 LYS A C 1
ATOM 823 O O . LYS A 1 106 ? 6.451 0.450 1.157 1.00 96.81 106 LYS A O 1
ATOM 828 N N . GLN A 1 107 ? 5.429 -1.130 2.376 1.00 97.50 107 GLN A N 1
ATOM 829 C CA . GLN A 1 107 ? 6.280 -2.226 1.899 1.00 97.50 107 GLN A CA 1
ATOM 830 C C . GLN A 1 107 ? 6.103 -2.491 0.395 1.00 97.50 107 GLN A C 1
ATOM 832 O O . GLN A 1 107 ? 7.104 -2.635 -0.316 1.00 97.50 107 GLN A O 1
ATOM 837 N N . LYS A 1 108 ? 4.862 -2.487 -0.114 1.00 97.94 108 LYS A N 1
ATOM 838 C CA . LYS A 1 108 ? 4.567 -2.633 -1.553 1.00 97.94 108 LYS A CA 1
ATOM 839 C C . LYS A 1 108 ? 5.199 -1.513 -2.379 1.00 97.94 108 LYS A C 1
ATOM 841 O O . LYS A 1 108 ? 5.897 -1.796 -3.352 1.00 97.94 108 LYS A O 1
ATOM 846 N N . LEU A 1 109 ? 5.022 -0.258 -1.965 1.00 98.06 109 LEU A N 1
ATOM 847 C CA . LEU A 1 109 ? 5.606 0.900 -2.648 1.00 98.06 109 LEU A CA 1
ATOM 848 C C . LEU A 1 109 ? 7.137 0.845 -2.639 1.00 98.06 109 LEU A C 1
ATOM 850 O O . LEU A 1 109 ? 7.767 1.066 -3.670 1.00 98.06 109 LEU A O 1
ATOM 854 N N . ARG A 1 110 ? 7.757 0.460 -1.517 1.00 97.62 110 ARG A N 1
ATOM 855 C CA . ARG A 1 110 ? 9.214 0.251 -1.449 1.00 97.62 110 ARG A CA 1
ATOM 856 C C . ARG A 1 110 ? 9.694 -0.821 -2.429 1.00 97.62 110 ARG A C 1
ATOM 858 O O . ARG A 1 110 ? 10.725 -0.637 -3.074 1.00 97.62 110 ARG A O 1
ATOM 865 N N . ALA A 1 111 ? 8.965 -1.929 -2.566 1.00 96.75 111 ALA A N 1
ATOM 866 C CA . ALA A 1 111 ? 9.291 -2.963 -3.547 1.00 96.75 111 ALA A CA 1
ATOM 867 C C . ALA A 1 111 ? 9.151 -2.451 -4.990 1.00 96.75 111 ALA A C 1
ATOM 869 O O . ALA A 1 111 ? 10.022 -2.719 -5.818 1.00 96.75 111 ALA A O 1
ATOM 870 N N . GLN A 1 112 ? 8.109 -1.665 -5.275 1.00 98.38 112 GLN A N 1
ATOM 871 C CA . GLN A 1 112 ? 7.910 -1.044 -6.584 1.00 98.38 112 GLN A CA 1
ATOM 872 C C . GLN A 1 112 ? 9.034 -0.064 -6.928 1.00 98.38 112 GLN A C 1
ATOM 874 O O . GLN A 1 112 ? 9.567 -0.123 -8.032 1.00 98.38 112 GLN A O 1
ATOM 879 N N . VAL A 1 113 ? 9.448 0.780 -5.980 1.00 97.94 113 VAL A N 1
ATOM 880 C CA . VAL A 1 113 ? 10.591 1.686 -6.155 1.00 97.94 113 VAL A CA 1
ATOM 881 C C . VAL A 1 113 ? 11.857 0.896 -6.485 1.00 97.94 113 VAL A C 1
ATOM 883 O O . VAL A 1 113 ? 12.525 1.209 -7.466 1.00 97.94 113 VAL A O 1
ATOM 886 N N . ARG A 1 114 ? 12.160 -0.179 -5.743 1.00 97.94 114 ARG A N 1
ATOM 887 C CA . ARG A 1 114 ? 13.321 -1.038 -6.043 1.00 97.94 114 ARG A CA 1
ATOM 888 C C . ARG A 1 114 ? 13.258 -1.632 -7.451 1.00 97.94 114 ARG A C 1
ATOM 890 O O . ARG A 1 114 ? 14.270 -1.618 -8.147 1.00 97.94 114 ARG A O 1
ATOM 897 N N . ARG A 1 115 ? 12.089 -2.122 -7.877 1.00 98.44 115 ARG A N 1
ATOM 898 C CA . ARG A 1 115 ? 11.878 -2.648 -9.235 1.00 98.44 115 ARG A CA 1
ATOM 899 C C . ARG A 1 115 ? 12.114 -1.572 -10.297 1.00 98.44 115 ARG A C 1
ATOM 901 O O . ARG A 1 115 ? 12.847 -1.821 -11.245 1.00 98.44 115 ARG A O 1
ATOM 908 N N . LEU A 1 116 ? 11.532 -0.386 -10.126 1.00 98.00 116 LEU A N 1
ATOM 909 C CA . LEU A 1 116 ? 11.685 0.721 -11.073 1.00 98.00 116 LEU A CA 1
ATOM 910 C C . LEU A 1 116 ? 13.134 1.203 -11.162 1.00 98.00 116 LEU A C 1
ATOM 912 O O . LEU A 1 116 ? 13.595 1.524 -12.253 1.00 98.00 116 LEU A O 1
ATOM 916 N N . CYS A 1 117 ? 13.874 1.229 -10.051 1.00 98.50 117 CYS A N 1
ATOM 917 C CA . CYS A 1 117 ? 15.298 1.558 -10.077 1.00 98.50 117 CYS A CA 1
ATOM 918 C C . CYS A 1 117 ? 16.109 0.524 -10.872 1.00 98.50 117 CYS A C 1
ATOM 920 O O . CYS A 1 117 ? 16.971 0.913 -11.656 1.00 98.50 117 CYS A O 1
ATOM 922 N N . GLN A 1 118 ? 15.814 -0.772 -10.719 1.00 98.56 118 GLN A N 1
ATOM 923 C CA . GLN A 1 118 ? 16.462 -1.834 -11.501 1.00 98.56 118 GLN A CA 1
ATOM 924 C C . GLN A 1 118 ? 16.143 -1.715 -12.994 1.00 98.56 118 GLN A C 1
ATOM 926 O O . GLN A 1 118 ? 17.044 -1.801 -13.820 1.00 98.56 118 GLN A O 1
ATOM 931 N N . GLU A 1 119 ? 14.881 -1.460 -13.341 1.00 98.19 119 GLU A N 1
ATOM 932 C CA . GLU A 1 119 ? 14.455 -1.255 -14.728 1.00 98.19 119 GLU A CA 1
ATOM 933 C C . GLU A 1 119 ? 15.119 -0.020 -15.348 1.00 98.19 119 GLU A C 1
ATOM 935 O O . GLU A 1 119 ? 15.636 -0.086 -16.458 1.00 98.19 119 GLU A O 1
ATOM 940 N N . ASN A 1 120 ? 15.194 1.091 -14.611 1.00 98.25 120 ASN A N 1
ATOM 941 C CA . ASN A 1 120 ? 15.900 2.287 -15.067 1.00 98.25 120 ASN A CA 1
ATOM 942 C C . ASN A 1 120 ? 17.395 2.035 -15.273 1.00 98.25 120 ASN A C 1
ATOM 944 O O . ASN A 1 120 ? 17.964 2.546 -16.236 1.00 98.25 120 ASN A O 1
ATOM 948 N N . GLN A 1 121 ? 18.034 1.271 -14.385 1.00 98.50 121 GLN A N 1
ATOM 949 C CA . GLN A 1 121 ? 19.435 0.897 -14.552 1.00 98.50 121 GLN A CA 1
ATOM 950 C C . GLN A 1 121 ? 19.619 0.046 -15.811 1.00 98.50 121 GLN A C 1
ATOM 952 O O . GLN A 1 121 ? 20.454 0.370 -16.649 1.00 98.50 121 GLN A O 1
ATOM 957 N N . TRP A 1 122 ? 18.771 -0.966 -15.997 1.00 98.56 122 TRP A N 1
ATOM 958 C CA . TRP A 1 122 ? 18.802 -1.820 -17.180 1.00 98.56 122 TRP A CA 1
ATOM 959 C C . TRP A 1 122 ? 18.603 -1.028 -18.482 1.00 98.56 122 TRP A C 1
ATOM 961 O O . TRP A 1 122 ? 19.366 -1.197 -19.428 1.00 98.56 122 TRP A O 1
ATOM 971 N N . LEU A 1 123 ? 17.643 -0.098 -18.519 1.00 98.44 123 LEU A N 1
ATOM 972 C CA . LEU A 1 123 ? 17.413 0.768 -19.682 1.00 98.44 123 LEU A CA 1
ATOM 973 C C . LEU A 1 123 ? 18.610 1.678 -19.984 1.00 98.44 123 LEU A C 1
ATOM 975 O O . LEU A 1 123 ? 18.904 1.937 -21.151 1.00 98.44 123 LEU A O 1
ATOM 979 N N . ARG A 1 124 ? 19.306 2.173 -18.953 1.00 98.62 124 ARG A N 1
ATOM 980 C CA . ARG A 1 124 ? 20.537 2.960 -19.132 1.00 98.62 124 ARG A CA 1
ATOM 981 C C . ARG A 1 124 ? 21.652 2.114 -19.735 1.00 98.62 124 ARG A C 1
ATOM 983 O O . ARG A 1 124 ? 22.331 2.594 -20.640 1.00 98.62 124 ARG A O 1
ATOM 990 N N . ASP A 1 125 ? 21.807 0.880 -19.272 1.00 98.56 125 ASP A N 1
ATOM 991 C CA . ASP A 1 125 ? 22.821 -0.045 -19.780 1.00 98.56 125 ASP A CA 1
ATOM 992 C C . ASP A 1 125 ? 22.519 -0.455 -21.233 1.00 98.56 125 ASP A C 1
ATOM 994 O O . ASP A 1 125 ? 23.415 -0.446 -22.080 1.00 98.56 125 ASP A O 1
ATOM 998 N N . GLU A 1 126 ? 21.251 -0.711 -21.567 1.00 98.62 126 GLU A N 1
ATOM 999 C CA . GLU A 1 126 ? 20.814 -1.007 -22.939 1.00 98.62 126 GLU A CA 1
ATOM 1000 C C . GLU A 1 126 ? 21.018 0.200 -23.873 1.00 98.62 126 GLU A C 1
ATOM 1002 O O . GLU A 1 126 ? 21.531 0.069 -24.991 1.00 98.62 126 GLU A O 1
ATOM 1007 N N . LEU A 1 127 ? 20.694 1.413 -23.408 1.00 98.44 127 LEU A N 1
ATOM 1008 C CA . LEU A 1 127 ? 20.959 2.644 -24.155 1.00 98.44 127 LEU A CA 1
ATOM 1009 C C . LEU A 1 127 ? 22.464 2.843 -24.394 1.00 98.44 127 LEU A C 1
ATOM 1011 O O . LEU A 1 127 ? 22.870 3.167 -25.508 1.00 98.44 127 LEU A O 1
ATOM 1015 N N . ALA A 1 128 ? 23.303 2.611 -23.384 1.00 98.56 128 ALA A N 1
ATOM 1016 C CA . ALA A 1 128 ? 24.754 2.694 -23.537 1.00 98.56 128 ALA A CA 1
ATOM 1017 C C . ALA A 1 128 ? 25.275 1.650 -24.543 1.00 98.56 128 ALA A C 1
ATOM 1019 O O . ALA A 1 128 ? 26.104 1.965 -25.402 1.00 98.56 128 ALA A O 1
ATOM 1020 N N . GLY A 1 129 ? 24.744 0.424 -24.496 1.00 98.50 129 GLY A N 1
ATOM 1021 C CA . GLY A 1 129 ? 25.087 -0.648 -25.430 1.00 98.50 129 GLY A CA 1
ATOM 1022 C C . GLY A 1 129 ? 24.712 -0.328 -26.880 1.00 98.50 129 GLY A C 1
ATOM 1023 O O . GLY A 1 129 ? 25.505 -0.561 -27.797 1.00 98.50 129 GLY A O 1
ATOM 1024 N N . THR A 1 130 ? 23.528 0.242 -27.110 1.00 98.06 130 THR A N 1
ATOM 1025 C CA . THR A 1 130 ? 23.090 0.665 -28.453 1.00 98.06 130 THR A CA 1
ATOM 1026 C C . THR A 1 130 ? 23.903 1.847 -28.980 1.00 98.06 130 THR A C 1
ATOM 1028 O O . THR A 1 130 ? 24.332 1.814 -30.134 1.00 98.06 130 THR A O 1
ATOM 1031 N N . GLN A 1 131 ? 24.212 2.837 -28.138 1.00 98.50 131 GLN A N 1
ATOM 1032 C CA . GLN A 1 131 ? 25.086 3.960 -28.498 1.00 98.50 131 GLN A CA 1
ATOM 1033 C C . GLN A 1 131 ? 26.495 3.497 -28.883 1.00 98.50 131 GLN A C 1
ATOM 1035 O O . GLN A 1 131 ? 27.043 3.959 -29.883 1.00 98.50 131 GLN A O 1
ATOM 1040 N N . GLN A 1 132 ? 27.069 2.540 -28.149 1.00 98.69 132 GLN A N 1
ATOM 1041 C CA . GLN A 1 132 ? 28.386 1.999 -28.482 1.00 98.69 132 GLN A CA 1
ATOM 1042 C C . GLN A 1 132 ? 28.383 1.276 -29.839 1.00 98.69 132 GLN A C 1
ATOM 1044 O O . GLN A 1 132 ? 29.333 1.403 -30.614 1.00 98.69 132 GLN A O 1
ATOM 1049 N N . LYS A 1 133 ? 27.328 0.508 -30.140 1.00 98.62 133 LYS A N 1
ATOM 1050 C CA . LYS A 1 133 ? 27.175 -0.161 -31.444 1.00 98.62 133 LYS A CA 1
ATOM 1051 C C . LYS A 1 133 ? 27.054 0.857 -32.578 1.00 98.62 133 LYS A C 1
ATOM 1053 O O . LYS A 1 133 ? 27.722 0.690 -33.597 1.00 98.62 133 LYS A O 1
ATOM 1058 N N . LEU A 1 134 ? 26.270 1.916 -32.374 1.00 98.38 134 LEU A N 1
ATOM 1059 C CA . LEU A 1 134 ? 26.137 3.012 -33.331 1.00 98.38 134 LEU A CA 1
ATOM 1060 C C . LEU A 1 134 ? 27.498 3.662 -33.608 1.00 98.38 134 LEU A C 1
ATOM 1062 O O . LEU A 1 134 ? 27.921 3.691 -34.760 1.00 98.38 134 LEU A O 1
ATOM 1066 N N . GLN A 1 135 ? 28.234 4.057 -32.567 1.00 98.62 135 GLN A N 1
ATOM 1067 C CA . GLN A 1 135 ? 29.552 4.683 -32.710 1.00 98.62 135 GLN A CA 1
ATOM 1068 C C . GLN A 1 135 ? 30.541 3.802 -33.493 1.00 98.62 135 GLN A C 1
ATOM 1070 O O . GLN A 1 135 ? 31.272 4.293 -34.350 1.00 98.62 135 GLN A O 1
ATOM 1075 N N . LYS A 1 136 ? 30.562 2.488 -33.233 1.00 98.50 136 LYS A N 1
ATOM 1076 C CA . LYS A 1 136 ? 31.405 1.546 -33.989 1.00 98.50 136 LYS A CA 1
ATOM 1077 C C . LYS A 1 136 ? 31.002 1.472 -35.462 1.00 98.50 136 LYS A C 1
ATOM 1079 O O . LYS A 1 136 ? 31.872 1.433 -36.328 1.00 98.50 136 LYS A O 1
ATOM 1084 N N . SER A 1 137 ? 29.700 1.460 -35.750 1.00 98.19 137 SER A N 1
ATOM 1085 C CA . SER A 1 137 ? 29.216 1.463 -37.133 1.00 98.19 137 SER A CA 1
ATOM 1086 C C . SER A 1 137 ? 29.557 2.767 -37.858 1.00 98.19 137 SER A C 1
ATOM 1088 O O . SER A 1 137 ? 30.016 2.713 -38.992 1.00 98.19 137 SER A O 1
ATOM 1090 N N . GLU A 1 138 ? 29.447 3.921 -37.191 1.00 98.12 138 GLU A N 1
ATOM 1091 C CA . GLU A 1 138 ? 29.838 5.227 -37.740 1.00 98.12 138 GLU A CA 1
ATOM 1092 C C . GLU A 1 138 ? 31.337 5.281 -38.061 1.00 98.12 138 GLU A C 1
ATOM 1094 O O . GLU A 1 138 ? 31.724 5.737 -39.135 1.00 98.12 138 GLU A O 1
ATOM 1099 N N . GLN A 1 139 ? 32.186 4.757 -37.169 1.00 98.50 139 GLN A N 1
ATOM 1100 C CA . GLN A 1 139 ? 33.628 4.644 -37.414 1.00 98.50 139 GLN A CA 1
ATOM 1101 C C . GLN A 1 139 ? 33.936 3.755 -38.624 1.00 98.50 139 GLN A C 1
ATOM 1103 O O . GLN A 1 139 ? 34.762 4.121 -39.456 1.00 98.50 139 GLN A O 1
ATOM 1108 N N . SER A 1 140 ? 33.256 2.612 -38.747 1.00 98.44 140 SER A N 1
ATOM 1109 C CA . SER A 1 140 ? 33.425 1.716 -39.894 1.00 98.44 140 SER A CA 1
ATOM 1110 C C . SER A 1 140 ? 32.977 2.369 -41.205 1.00 98.44 140 SER A C 1
ATOM 1112 O O . SER A 1 140 ? 33.668 2.237 -42.211 1.00 98.44 140 SER A O 1
ATOM 1114 N N . VAL A 1 141 ? 31.870 3.119 -41.200 1.00 98.25 141 VAL A N 1
ATOM 1115 C CA . VAL A 1 141 ? 31.413 3.877 -42.376 1.00 98.25 141 VAL A CA 1
ATOM 1116 C C . VAL A 1 141 ? 32.447 4.926 -42.779 1.00 98.25 141 VAL A C 1
ATOM 1118 O O . VAL A 1 141 ? 32.791 5.002 -43.954 1.00 98.25 141 VAL A O 1
ATOM 1121 N N . ALA A 1 142 ? 33.002 5.678 -41.824 1.00 98.00 142 ALA A N 1
ATOM 1122 C CA . ALA A 1 142 ? 34.035 6.670 -42.115 1.00 98.00 142 ALA A CA 1
ATOM 1123 C C . ALA A 1 142 ? 35.300 6.041 -42.733 1.00 98.00 142 ALA A C 1
ATOM 1125 O O . ALA A 1 142 ? 35.843 6.583 -43.695 1.00 98.00 142 ALA A O 1
ATOM 1126 N N . GLN A 1 143 ? 35.736 4.880 -42.227 1.00 98.12 143 GLN A N 1
ATOM 1127 C CA . GLN A 1 143 ? 36.860 4.124 -42.799 1.00 98.12 143 GLN A CA 1
ATOM 1128 C C . GLN A 1 143 ? 36.571 3.685 -44.238 1.00 98.12 143 GLN A C 1
ATOM 1130 O O . GLN A 1 143 ? 37.370 3.938 -45.136 1.00 98.12 143 GLN A O 1
ATOM 1135 N N . LEU A 1 144 ? 35.396 3.098 -44.483 1.00 97.81 144 LEU A N 1
ATOM 1136 C CA . LEU A 1 144 ? 34.988 2.671 -45.823 1.00 97.81 144 LEU A CA 1
ATOM 1137 C C . LEU A 1 144 ? 34.851 3.852 -46.796 1.00 97.81 144 LEU A C 1
ATOM 1139 O O . LEU A 1 144 ? 35.157 3.717 -47.980 1.00 97.81 144 LEU A O 1
ATOM 1143 N N . GLU A 1 145 ? 34.408 5.020 -46.328 1.00 97.81 145 GLU A N 1
ATOM 1144 C CA . GLU A 1 145 ? 34.363 6.238 -47.141 1.00 97.81 145 GLU A CA 1
ATOM 1145 C C . GLU A 1 145 ? 35.760 6.731 -47.537 1.00 97.81 145 GLU A C 1
ATOM 1147 O O . GLU A 1 145 ? 35.941 7.212 -48.658 1.00 97.81 145 GLU A O 1
ATOM 1152 N N . GLU A 1 146 ? 36.745 6.622 -46.645 1.00 97.94 146 GLU A N 1
ATOM 1153 C CA . GLU A 1 146 ? 38.139 6.954 -46.947 1.00 97.94 146 GLU A CA 1
ATOM 1154 C C . GLU A 1 146 ? 38.747 5.963 -47.944 1.00 97.94 146 GLU A C 1
ATOM 1156 O O . GLU A 1 146 ? 39.303 6.383 -48.960 1.00 97.94 146 GLU A O 1
ATOM 1161 N N . GLU A 1 147 ? 38.573 4.660 -47.719 1.00 97.25 147 GLU A N 1
ATOM 1162 C CA . GLU A 1 147 ? 39.023 3.612 -48.640 1.00 97.25 147 GLU A CA 1
ATOM 1163 C C . GLU A 1 147 ? 38.394 3.774 -50.024 1.00 97.25 147 GLU A C 1
ATOM 1165 O O . GLU A 1 147 ? 39.088 3.698 -51.039 1.00 97.25 147 GLU A O 1
ATOM 1170 N N . LYS A 1 148 ? 37.091 4.077 -50.083 1.00 97.81 148 LYS A N 1
ATOM 1171 C CA . LYS A 1 148 ? 36.396 4.376 -51.336 1.00 97.81 148 LYS A CA 1
ATOM 1172 C C . LYS A 1 148 ? 37.035 5.565 -52.051 1.00 97.81 148 LYS A C 1
ATOM 1174 O O . LYS A 1 148 ? 37.342 5.450 -53.234 1.00 97.81 148 LYS A O 1
ATOM 1179 N N . LYS A 1 149 ? 37.273 6.682 -51.353 1.00 97.94 149 LYS A N 1
ATOM 1180 C CA . LYS A 1 149 ? 37.942 7.861 -51.938 1.00 97.94 149 LYS A CA 1
ATOM 1181 C C . LYS A 1 149 ? 39.350 7.524 -52.429 1.00 97.94 149 LYS A C 1
ATOM 1183 O O . LYS A 1 149 ? 39.748 7.974 -53.501 1.00 97.94 149 LYS A O 1
ATOM 1188 N N . HIS A 1 150 ? 40.099 6.722 -51.673 1.00 97.50 150 HIS A N 1
ATOM 1189 C CA . HIS A 1 150 ? 41.434 6.276 -52.063 1.00 97.50 150 HIS A CA 1
ATOM 1190 C C . HIS A 1 150 ? 41.398 5.412 -53.331 1.00 97.50 150 HIS A C 1
ATOM 1192 O O . HIS A 1 150 ? 42.169 5.642 -54.262 1.00 97.50 150 HIS A O 1
ATOM 1198 N N . LEU A 1 151 ? 40.467 4.458 -53.409 1.00 96.88 151 LEU A N 1
ATOM 1199 C CA . LEU A 1 151 ? 40.267 3.621 -54.592 1.00 96.88 151 LEU A CA 1
ATOM 1200 C C . LEU A 1 151 ? 39.816 4.438 -55.807 1.00 96.88 151 LEU A C 1
ATOM 1202 O O . LEU A 1 151 ? 40.313 4.207 -56.908 1.00 96.88 151 LEU A O 1
ATOM 1206 N N . GLU A 1 152 ? 38.921 5.410 -55.620 1.00 96.69 152 GLU A N 1
ATOM 1207 C CA . GLU A 1 152 ? 38.502 6.343 -56.673 1.00 96.69 152 GLU A CA 1
ATOM 1208 C C . GLU A 1 152 ? 39.691 7.149 -57.209 1.00 96.69 152 GLU A C 1
ATOM 1210 O O . GLU A 1 152 ? 39.854 7.262 -58.424 1.00 96.69 152 GLU A O 1
ATOM 1215 N N . PHE A 1 153 ? 40.563 7.645 -56.327 1.00 96.19 153 PHE A N 1
ATOM 1216 C CA . PHE A 1 153 ? 41.793 8.333 -56.719 1.00 96.19 153 PHE A CA 1
ATOM 1217 C C . PHE A 1 153 ? 42.748 7.415 -57.498 1.00 96.19 153 PHE A C 1
ATOM 1219 O O . PHE A 1 153 ? 43.226 7.785 -58.569 1.00 96.19 153 PHE A O 1
ATOM 1226 N N . MET A 1 154 ? 42.985 6.193 -57.013 1.00 95.44 154 MET A N 1
ATOM 1227 C CA . MET A 1 154 ? 43.841 5.216 -57.700 1.00 95.44 154 MET A CA 1
ATOM 1228 C C . MET A 1 154 ? 43.279 4.818 -59.071 1.00 95.44 154 MET A C 1
ATOM 1230 O O . MET A 1 154 ? 44.041 4.597 -60.011 1.00 95.44 154 MET A O 1
ATOM 1234 N N . ASN A 1 155 ? 41.953 4.741 -59.210 1.00 92.19 155 ASN A N 1
ATOM 1235 C CA . ASN A 1 155 ? 41.302 4.477 -60.491 1.00 92.19 155 ASN A CA 1
ATOM 1236 C C . ASN A 1 155 ? 41.470 5.652 -61.467 1.00 92.19 155 ASN A C 1
ATOM 1238 O O . ASN A 1 155 ? 41.801 5.430 -62.629 1.00 92.19 155 ASN A O 1
ATOM 1242 N N . GLN A 1 156 ? 41.322 6.892 -60.988 1.00 93.12 156 GLN A N 1
ATOM 1243 C CA . GLN A 1 156 ? 41.593 8.087 -61.792 1.00 93.12 156 GLN A CA 1
ATOM 1244 C C . GLN A 1 156 ? 43.046 8.122 -62.271 1.00 93.12 156 GLN A C 1
ATOM 1246 O O . GLN A 1 156 ? 43.277 8.359 -63.451 1.00 93.12 156 GLN A O 1
ATOM 1251 N N . LEU A 1 157 ? 44.015 7.838 -61.392 1.00 91.81 157 LEU A N 1
ATOM 1252 C CA . LEU A 1 157 ? 45.433 7.826 -61.756 1.00 91.81 157 LEU A CA 1
ATOM 1253 C C . LEU A 1 157 ? 45.736 6.789 -62.846 1.00 91.81 157 LEU A C 1
ATOM 1255 O O . LEU A 1 157 ? 46.359 7.129 -63.845 1.00 91.81 157 LEU A O 1
ATOM 1259 N N . LYS A 1 158 ? 45.216 5.562 -62.703 1.00 90.31 158 LYS A N 1
ATOM 1260 C CA . LYS A 1 158 ? 45.333 4.524 -63.742 1.00 90.31 158 LYS A CA 1
ATOM 1261 C C . LYS A 1 158 ? 44.752 4.978 -65.078 1.00 90.31 158 LYS A C 1
ATOM 1263 O O . LYS A 1 158 ? 45.372 4.751 -66.107 1.00 90.31 158 LYS A O 1
ATOM 1268 N N . LYS A 1 159 ? 43.591 5.639 -65.059 1.00 88.56 159 LYS A N 1
ATOM 1269 C CA . LYS A 1 159 ? 42.954 6.159 -66.272 1.00 88.56 159 LYS A CA 1
ATOM 1270 C C . LYS A 1 159 ? 43.807 7.234 -66.958 1.00 88.56 159 LYS A C 1
ATOM 1272 O O . LYS A 1 159 ? 43.935 7.214 -68.174 1.00 88.56 159 LYS A O 1
ATOM 1277 N N . TYR A 1 160 ? 44.418 8.143 -66.193 1.00 83.56 160 TYR A N 1
ATOM 1278 C CA . TYR A 1 160 ? 45.343 9.138 -66.749 1.00 83.56 160 TYR A CA 1
ATOM 1279 C C . TYR A 1 160 ? 46.616 8.505 -67.336 1.00 83.56 160 TYR A C 1
ATOM 1281 O O . TYR A 1 160 ? 47.055 8.941 -68.396 1.00 83.56 160 TYR A O 1
ATOM 1289 N N . ASP A 1 161 ? 47.193 7.485 -66.694 1.00 80.06 161 ASP A N 1
ATOM 1290 C CA . ASP A 1 161 ? 48.355 6.753 -67.230 1.00 80.06 161 ASP A CA 1
ATOM 1291 C C . ASP A 1 161 ? 48.015 5.978 -68.521 1.00 80.06 161 ASP A C 1
ATOM 1293 O O . ASP A 1 161 ? 48.839 5.895 -69.436 1.00 80.06 161 ASP A O 1
ATOM 1297 N N . GLU A 1 162 ? 46.791 5.448 -68.618 1.00 73.81 162 GLU A N 1
ATOM 1298 C CA . GLU A 1 162 ? 46.254 4.781 -69.811 1.00 73.81 162 GLU A CA 1
ATOM 1299 C C . GLU A 1 162 ? 46.024 5.778 -70.965 1.00 73.81 162 GLU A C 1
ATOM 1301 O O . GLU A 1 162 ? 46.389 5.490 -72.101 1.00 73.81 162 GLU A O 1
ATOM 1306 N N . ASP A 1 163 ? 45.538 6.991 -70.672 1.00 66.75 163 ASP A N 1
ATOM 1307 C CA . ASP A 1 163 ? 45.367 8.075 -71.656 1.00 66.75 163 ASP A CA 1
ATOM 1308 C C . ASP A 1 163 ? 46.708 8.720 -72.097 1.00 66.75 163 ASP A C 1
ATOM 1310 O O . ASP A 1 163 ? 46.812 9.254 -73.204 1.00 66.75 163 ASP A O 1
ATOM 1314 N N . LEU A 1 164 ? 47.751 8.685 -71.252 1.00 60.16 164 LEU A N 1
ATOM 1315 C CA . LEU A 1 164 ? 49.108 9.176 -71.562 1.00 60.16 164 LEU A CA 1
ATOM 1316 C C . LEU A 1 164 ? 49.953 8.180 -72.365 1.00 60.16 164 LEU A C 1
ATOM 1318 O O . LEU A 1 164 ? 50.976 8.570 -72.934 1.00 60.16 164 LEU A O 1
ATOM 1322 N N . SER A 1 165 ? 49.525 6.921 -72.433 1.00 53.31 165 SER A N 1
ATOM 1323 C CA . SER A 1 165 ? 50.103 5.901 -73.303 1.00 53.31 165 SER A CA 1
ATOM 1324 C C . SER A 1 165 ? 49.199 5.726 -74.527 1.00 53.31 165 SER A C 1
ATOM 1326 O O . SER A 1 165 ? 48.398 4.790 -74.552 1.00 53.31 165 SER A O 1
ATOM 1328 N N . PRO A 1 166 ? 49.284 6.581 -75.572 1.00 46.50 166 PRO A N 1
ATOM 1329 C CA . PRO A 1 166 ? 48.666 6.220 -76.837 1.00 46.50 166 PRO A CA 1
ATOM 1330 C C . PRO A 1 166 ? 49.322 4.907 -77.247 1.00 46.50 166 PRO A C 1
ATOM 1332 O O . PRO A 1 166 ? 50.548 4.826 -77.289 1.00 46.50 166 PRO A O 1
ATOM 1335 N N . SER A 1 167 ? 48.523 3.864 -77.456 1.00 46.91 167 SER A N 1
ATOM 1336 C CA . SER A 1 167 ? 49.030 2.571 -77.890 1.00 46.91 167 SER A CA 1
ATOM 1337 C C . SER A 1 167 ? 49.921 2.760 -79.118 1.00 46.91 167 SER A C 1
ATOM 1339 O O . SER A 1 167 ? 49.428 2.918 -80.232 1.00 46.91 167 SER A O 1
ATOM 1341 N N . GLU A 1 168 ? 51.238 2.722 -78.928 1.00 39.78 168 GLU A N 1
ATOM 1342 C CA . GLU A 1 168 ? 52.082 2.102 -79.928 1.00 39.78 168 GLU A CA 1
ATOM 1343 C C . GLU A 1 168 ? 51.800 0.611 -79.807 1.00 39.78 168 GLU A C 1
ATOM 1345 O O . GLU A 1 168 ? 52.046 -0.027 -78.782 1.00 39.78 168 GLU A O 1
ATOM 1350 N N . GLU A 1 169 ? 51.158 0.111 -80.854 1.00 48.00 169 GLU A N 1
ATOM 1351 C CA . GLU A 1 169 ? 50.954 -1.289 -81.163 1.00 48.00 169 GLU A CA 1
ATOM 1352 C C . GLU A 1 169 ? 52.116 -2.149 -80.651 1.00 48.00 169 GLU A C 1
ATOM 1354 O O . GLU A 1 169 ? 53.264 -1.990 -81.070 1.00 48.00 169 GLU A O 1
ATOM 1359 N N . LYS A 1 170 ? 51.814 -3.103 -79.773 1.00 42.03 170 LYS A N 1
ATOM 1360 C CA . LYS A 1 170 ? 52.580 -4.343 -79.675 1.00 42.03 170 LYS A CA 1
ATOM 1361 C C . LYS A 1 170 ? 51.705 -5.425 -79.069 1.00 42.03 170 LYS A C 1
ATOM 1363 O O . LYS A 1 170 ? 51.558 -5.533 -77.854 1.00 42.03 170 LYS A O 1
ATOM 1368 N N . GLU A 1 171 ? 51.163 -6.259 -79.953 1.00 44.66 171 GLU A N 1
ATOM 1369 C CA . GLU A 1 171 ? 51.110 -7.693 -79.688 1.00 44.66 171 GLU A CA 1
ATOM 1370 C C . GLU A 1 171 ? 52.455 -8.101 -79.066 1.00 44.66 171 GLU A C 1
ATOM 1372 O O . GLU A 1 171 ? 53.485 -8.107 -79.741 1.00 44.66 171 GLU A O 1
ATOM 1377 N N . CYS A 1 172 ? 52.471 -8.384 -77.766 1.00 33.53 172 CYS A N 1
ATOM 1378 C CA . CYS A 1 172 ? 53.546 -9.155 -77.165 1.00 33.53 172 CYS A CA 1
ATOM 1379 C C . CYS A 1 172 ? 52.958 -10.513 -76.808 1.00 33.53 172 CYS A C 1
ATOM 1381 O O . CYS A 1 172 ? 52.367 -10.727 -75.752 1.00 33.53 172 CYS A O 1
ATOM 1383 N N . ASP A 1 173 ? 53.048 -11.339 -77.839 1.00 32.44 173 ASP A N 1
ATOM 1384 C CA . ASP A 1 173 ? 53.034 -12.783 -77.901 1.00 32.44 173 ASP A CA 1
ATOM 1385 C C . ASP A 1 173 ? 53.319 -13.525 -76.583 1.00 32.44 173 ASP A C 1
ATOM 1387 O O . ASP A 1 173 ? 54.167 -13.161 -75.765 1.00 32.44 173 ASP A O 1
ATOM 1391 N N . SER A 1 174 ? 52.578 -14.619 -76.458 1.00 47.59 174 SER A N 1
ATOM 1392 C CA . SER A 1 174 ? 52.806 -15.813 -75.657 1.00 47.59 174 SER A CA 1
ATOM 1393 C C . SER A 1 174 ? 54.267 -16.053 -75.267 1.00 47.59 174 SER A C 1
ATOM 1395 O O . SER A 1 174 ? 55.160 -15.962 -76.106 1.00 47.59 174 SER A O 1
ATOM 139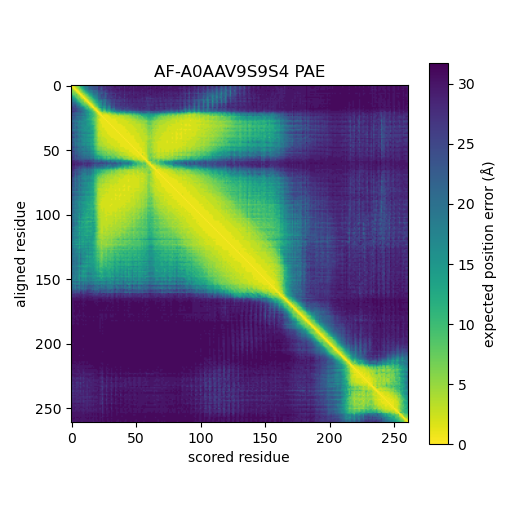7 N N . SER A 1 175 ? 54.469 -16.508 -74.023 1.00 45.50 175 SER A N 1
ATOM 1398 C CA . SER A 1 175 ? 55.527 -17.431 -73.547 1.00 45.50 175 SER A CA 1
ATOM 1399 C C . SER A 1 175 ? 56.184 -16.946 -72.254 1.00 45.50 175 SER A C 1
ATOM 1401 O O . SER A 1 175 ? 57.296 -16.418 -72.259 1.00 45.50 175 SER A O 1
ATOM 1403 N N . LYS A 1 176 ? 55.533 -17.194 -71.113 1.00 41.78 176 LYS A N 1
ATOM 1404 C CA . LYS A 1 176 ? 56.273 -17.462 -69.872 1.00 41.78 176 LYS A CA 1
ATOM 1405 C C . LYS A 1 176 ? 55.470 -18.328 -68.905 1.00 41.78 176 LYS A C 1
ATOM 1407 O O . LYS A 1 176 ? 55.259 -17.973 -67.751 1.00 41.78 176 LYS A O 1
ATOM 1412 N N . GLU A 1 177 ? 55.026 -19.477 -69.401 1.00 41.78 177 GLU A N 1
ATOM 1413 C CA . GLU A 1 177 ? 54.893 -20.646 -68.540 1.00 41.78 177 GLU A CA 1
ATOM 1414 C C . GLU A 1 177 ? 56.258 -21.343 -68.429 1.00 41.78 177 GLU A C 1
ATOM 1416 O O . GLU A 1 177 ? 57.045 -21.359 -69.376 1.00 41.78 177 GLU A O 1
ATOM 1421 N N . THR A 1 178 ? 56.465 -21.934 -67.252 1.00 45.69 178 THR A N 1
ATOM 1422 C CA . THR A 1 178 ? 57.365 -23.061 -66.969 1.00 45.69 178 THR A CA 1
ATOM 1423 C C . THR A 1 178 ? 58.866 -22.776 -66.861 1.00 45.69 178 THR A C 1
ATOM 1425 O O . THR A 1 178 ? 59.576 -22.662 -67.852 1.00 45.69 178 THR A O 1
ATOM 1428 N N . LEU A 1 179 ? 59.356 -22.762 -65.620 1.00 44.00 179 LEU A N 1
ATOM 1429 C CA . LEU A 1 179 ? 60.495 -23.564 -65.136 1.00 44.00 179 LEU A CA 1
ATOM 1430 C C . LEU A 1 179 ? 60.562 -23.329 -63.615 1.00 44.00 179 LEU A C 1
ATOM 1432 O O . LEU A 1 179 ? 60.713 -22.188 -63.186 1.00 44.00 179 LEU A O 1
ATOM 1436 N N . ASP A 1 180 ? 60.106 -24.310 -62.829 1.00 40.84 180 ASP A N 1
ATOM 1437 C CA . ASP A 1 180 ? 60.972 -25.276 -62.110 1.00 40.84 180 ASP A CA 1
ATOM 1438 C C . ASP A 1 180 ? 61.687 -24.559 -60.946 1.00 40.84 180 ASP A C 1
ATOM 1440 O O . ASP A 1 180 ? 62.339 -23.541 -61.138 1.00 40.84 180 ASP A O 1
ATOM 1444 N N . ASP A 1 181 ? 61.602 -24.995 -59.693 1.00 40.00 181 ASP A N 1
ATOM 1445 C CA . ASP A 1 181 ? 62.106 -26.308 -59.327 1.00 40.00 181 ASP A CA 1
ATOM 1446 C C . ASP A 1 181 ? 61.769 -26.660 -57.862 1.00 40.00 181 ASP A C 1
ATOM 1448 O O . ASP A 1 181 ? 61.939 -25.846 -56.952 1.00 40.00 181 ASP A O 1
ATOM 1452 N N . LEU A 1 182 ? 61.299 -27.897 -57.690 1.00 43.38 182 LEU A N 1
ATOM 1453 C CA . LEU A 1 182 ? 61.663 -28.872 -56.652 1.00 43.38 182 LEU A CA 1
ATOM 1454 C C . LEU A 1 182 ? 61.853 -28.409 -55.195 1.00 43.38 182 LEU A C 1
ATOM 1456 O O . LEU A 1 182 ? 62.943 -28.002 -54.825 1.00 43.38 182 LEU A O 1
ATOM 1460 N N . PHE A 1 183 ? 60.867 -28.700 -54.335 1.00 34.66 183 PHE A N 1
ATOM 1461 C CA . PHE A 1 183 ? 61.063 -29.546 -53.138 1.00 34.66 183 PHE A CA 1
ATOM 1462 C C . PHE A 1 183 ? 59.712 -30.122 -52.659 1.00 34.66 183 PHE A C 1
ATOM 1464 O O . PHE A 1 183 ? 58.900 -29.380 -52.104 1.00 34.66 183 PHE A O 1
ATOM 1471 N N . PRO A 1 184 ? 59.454 -31.428 -52.852 1.00 46.97 184 PRO A N 1
ATOM 1472 C CA . PRO A 1 184 ? 58.412 -32.164 -52.146 1.00 46.97 184 PRO A CA 1
ATOM 1473 C C . PRO A 1 184 ? 58.994 -32.786 -50.871 1.00 46.97 184 PRO A C 1
ATOM 1475 O O . PRO A 1 184 ? 59.912 -33.598 -50.959 1.00 46.97 184 PRO A O 1
ATOM 1478 N N . ASP A 1 185 ? 58.444 -32.442 -49.708 1.00 35.34 185 ASP A N 1
ATOM 1479 C CA . ASP A 1 185 ? 58.464 -33.351 -48.560 1.00 35.34 185 ASP A CA 1
ATOM 1480 C C . ASP A 1 185 ? 57.148 -33.219 -47.783 1.00 35.34 185 ASP A C 1
ATOM 1482 O O . ASP A 1 185 ? 56.699 -32.125 -47.426 1.00 35.34 185 ASP A O 1
ATOM 1486 N N . ASP A 1 186 ? 56.506 -34.369 -47.639 1.00 37.28 186 ASP A N 1
ATOM 1487 C CA . ASP A 1 186 ? 55.217 -34.631 -47.026 1.00 37.28 186 ASP A CA 1
ATOM 1488 C C . ASP A 1 186 ? 55.256 -34.427 -45.502 1.00 37.28 186 ASP A C 1
ATOM 1490 O O . ASP A 1 186 ? 56.030 -35.088 -44.812 1.00 37.28 186 ASP A O 1
ATOM 1494 N N . GLN A 1 187 ? 54.335 -33.630 -44.942 1.00 38.88 187 GLN A N 1
ATOM 1495 C CA . GLN A 1 187 ? 53.702 -33.987 -43.663 1.00 38.88 187 GLN A CA 1
ATOM 1496 C C . GLN A 1 187 ? 52.384 -33.222 -43.425 1.00 38.88 187 GLN A C 1
ATOM 1498 O O . GLN A 1 187 ? 52.374 -32.038 -43.102 1.00 38.88 187 GLN A O 1
ATOM 1503 N N . ASP A 1 188 ? 51.299 -33.961 -43.649 1.00 34.12 188 ASP A N 1
ATOM 1504 C CA . ASP A 1 188 ? 50.012 -34.054 -42.942 1.00 34.12 188 ASP A CA 1
ATOM 1505 C C . ASP A 1 188 ? 49.301 -32.865 -42.254 1.00 34.12 188 ASP A C 1
ATOM 1507 O O . ASP A 1 188 ? 49.839 -32.145 -41.416 1.00 34.12 188 ASP A O 1
ATOM 1511 N N . ASP A 1 189 ? 47.980 -32.889 -42.511 1.00 35.97 189 ASP A N 1
ATOM 1512 C CA . ASP A 1 189 ? 46.837 -32.467 -41.680 1.00 35.97 189 ASP A CA 1
ATOM 1513 C C . ASP A 1 189 ? 46.536 -30.954 -41.524 1.00 35.97 189 ASP A C 1
ATOM 1515 O O . ASP A 1 189 ? 47.374 -30.158 -41.130 1.00 35.97 189 ASP A O 1
ATOM 1519 N N . GLN A 1 190 ? 45.313 -30.432 -41.717 1.00 33.94 190 GLN A N 1
ATOM 1520 C CA . GLN A 1 190 ? 44.017 -31.012 -42.085 1.00 33.94 190 GLN A CA 1
ATOM 1521 C C . GLN A 1 190 ? 43.030 -29.862 -42.437 1.00 33.94 190 GLN A C 1
ATOM 1523 O O . GLN A 1 190 ? 42.728 -29.033 -41.587 1.00 33.94 190 GLN A O 1
ATOM 1528 N N . ALA A 1 191 ? 42.503 -29.868 -43.672 1.00 35.19 191 ALA A N 1
ATOM 1529 C CA . ALA A 1 191 ? 41.104 -29.582 -44.075 1.00 35.19 191 ALA A CA 1
ATOM 1530 C C . ALA A 1 191 ? 40.437 -28.173 -43.827 1.00 35.19 191 ALA A C 1
ATOM 1532 O O . ALA A 1 191 ? 41.042 -27.273 -43.260 1.00 35.19 191 ALA A O 1
ATOM 1533 N N . PRO A 1 192 ? 39.214 -27.895 -44.356 1.00 41.22 192 PRO A N 1
ATOM 1534 C CA . PRO A 1 192 ? 39.040 -27.336 -45.706 1.00 41.22 192 PRO A CA 1
ATOM 1535 C C . PRO A 1 192 ? 38.020 -26.166 -45.847 1.00 41.22 192 PRO A C 1
ATOM 1537 O O . PRO A 1 192 ? 37.022 -26.082 -45.146 1.00 41.22 192 PRO A O 1
ATOM 1540 N N . GLY A 1 193 ? 38.264 -25.323 -46.859 1.00 29.62 193 GLY A N 1
ATOM 1541 C CA . GLY A 1 193 ? 37.324 -24.747 -47.843 1.00 29.62 193 GLY A CA 1
ATOM 1542 C C . GLY A 1 193 ? 35.962 -24.151 -47.445 1.00 29.62 193 GLY A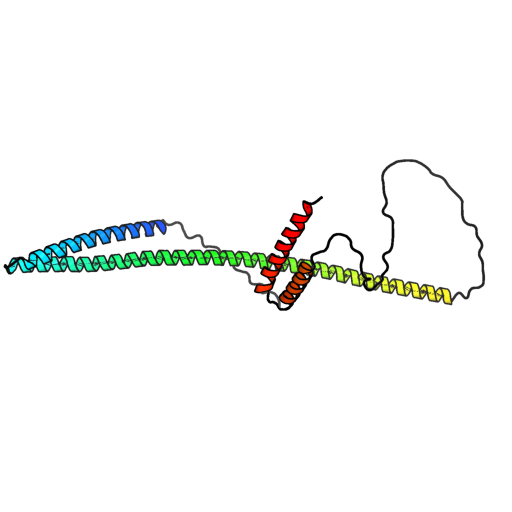 C 1
ATOM 1543 O O . GLY A 1 193 ? 35.053 -24.877 -47.066 1.00 29.62 193 GLY A O 1
ATOM 1544 N N . ILE A 1 194 ? 35.740 -22.877 -47.808 1.00 32.97 194 ILE A N 1
ATOM 1545 C CA . ILE A 1 194 ? 34.431 -22.416 -48.310 1.00 32.97 194 ILE A CA 1
ATOM 1546 C C . ILE A 1 194 ? 34.624 -21.582 -49.582 1.00 32.97 194 ILE A C 1
ATOM 1548 O O . ILE A 1 194 ? 35.330 -20.576 -49.606 1.00 32.97 194 ILE A O 1
ATOM 1552 N N . GLN A 1 195 ? 33.980 -22.064 -50.643 1.00 32.47 195 GLN A N 1
ATOM 1553 C CA . GLN A 1 195 ? 33.849 -21.461 -51.961 1.00 32.47 195 GLN A CA 1
ATOM 1554 C C . GLN A 1 195 ? 32.658 -20.492 -52.005 1.00 32.47 195 GLN A C 1
ATOM 1556 O O . GLN A 1 195 ? 31.594 -20.793 -51.470 1.00 32.47 195 GLN A O 1
ATOM 1561 N N . GLY A 1 196 ? 32.802 -19.437 -52.807 1.00 30.94 196 GLY A N 1
ATOM 1562 C CA . GLY A 1 196 ? 31.770 -19.082 -53.786 1.00 30.94 196 GLY A CA 1
ATOM 1563 C C . GLY A 1 196 ? 30.841 -17.892 -53.501 1.00 30.94 196 GLY A C 1
ATOM 1564 O O . GLY A 1 196 ? 30.728 -17.435 -52.374 1.00 30.94 196 GLY A O 1
ATOM 1565 N N . PRO A 1 197 ? 30.201 -17.356 -54.558 1.00 41.00 197 PRO A N 1
ATOM 1566 C CA . PRO A 1 197 ? 30.282 -15.937 -54.912 1.00 41.00 197 PRO A CA 1
ATOM 1567 C C . PRO A 1 197 ? 28.976 -15.138 -54.750 1.00 41.00 197 PRO A C 1
ATOM 1569 O O . PRO A 1 197 ? 27.882 -15.687 -54.754 1.00 41.00 197 PRO A O 1
ATOM 1572 N N . GLY A 1 198 ? 29.136 -13.809 -54.722 1.00 30.00 198 GLY A N 1
ATOM 1573 C CA . GLY A 1 198 ? 28.335 -12.823 -55.464 1.00 30.00 198 GLY A CA 1
ATOM 1574 C C . GLY A 1 198 ? 26.806 -12.857 -55.352 1.00 30.00 198 GLY A C 1
ATOM 1575 O O . GLY A 1 198 ? 26.139 -13.576 -56.088 1.00 30.00 198 GLY A O 1
ATOM 1576 N N . LEU A 1 199 ? 26.245 -11.929 -54.572 1.00 30.05 199 LEU A N 1
ATOM 1577 C CA . LEU A 1 199 ? 24.862 -11.474 -54.729 1.00 30.05 199 LEU A CA 1
ATOM 1578 C C . LEU A 1 199 ? 24.855 -10.049 -55.281 1.00 30.05 199 LEU A C 1
ATOM 1580 O O . LEU A 1 199 ? 25.239 -9.096 -54.605 1.00 30.05 199 LEU A O 1
ATOM 1584 N N . MET A 1 200 ? 24.399 -9.932 -56.526 1.00 31.84 200 MET A N 1
ATOM 1585 C CA . MET A 1 200 ? 23.998 -8.681 -57.153 1.00 31.84 200 MET A CA 1
ATOM 1586 C C . MET A 1 200 ? 22.474 -8.537 -57.125 1.00 31.84 200 MET A C 1
ATOM 1588 O O . MET A 1 200 ? 21.720 -9.499 -57.248 1.00 31.84 200 MET A O 1
ATOM 1592 N N . VAL A 1 201 ? 22.078 -7.282 -56.960 1.00 37.00 201 VAL A N 1
ATOM 1593 C CA . VAL A 1 201 ? 20.746 -6.678 -57.027 1.00 37.00 201 VAL A CA 1
ATOM 1594 C C . VAL A 1 201 ? 19.870 -7.185 -58.182 1.00 37.00 201 VAL A C 1
ATOM 1596 O O . VAL A 1 201 ? 20.316 -7.255 -59.325 1.00 37.00 201 VAL A O 1
ATOM 1599 N N . SER A 1 202 ? 18.573 -7.374 -57.910 1.00 31.80 202 SER A N 1
ATOM 1600 C CA . SER A 1 202 ? 17.507 -6.783 -58.734 1.00 31.80 202 SER A CA 1
ATOM 1601 C C . SER A 1 202 ? 16.146 -6.809 -58.049 1.00 31.80 202 SER A C 1
ATOM 1603 O O . SER A 1 202 ? 15.673 -7.831 -57.558 1.00 31.80 202 SER A O 1
ATOM 1605 N N . ALA A 1 203 ? 15.520 -5.636 -58.066 1.00 41.44 203 ALA A N 1
ATOM 1606 C CA . ALA A 1 203 ? 14.110 -5.431 -57.821 1.00 41.44 203 ALA A CA 1
ATOM 1607 C C . ALA A 1 203 ? 13.289 -6.041 -58.966 1.00 41.44 203 ALA A C 1
ATOM 1609 O O . ALA A 1 203 ? 13.531 -5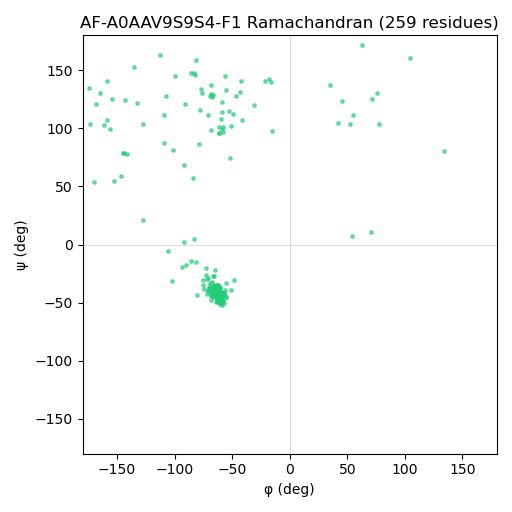.728 -60.130 1.00 41.44 203 ALA A O 1
ATOM 1610 N N . ALA A 1 204 ? 12.285 -6.850 -58.631 1.00 34.66 204 ALA A N 1
ATOM 1611 C CA . ALA A 1 204 ? 11.171 -7.141 -59.523 1.00 34.66 204 ALA A CA 1
ATOM 1612 C C . ALA A 1 204 ? 9.921 -7.542 -58.7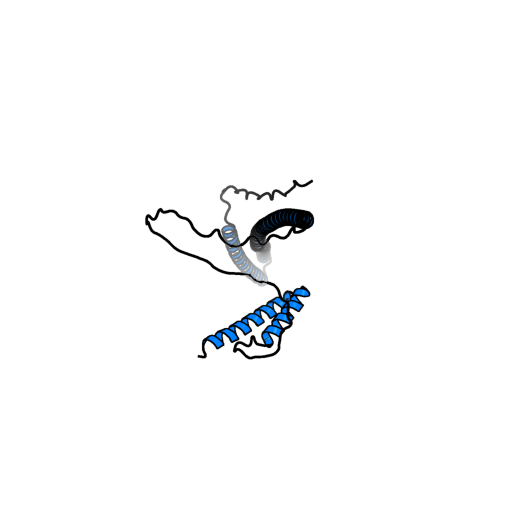21 1.00 34.66 204 ALA A C 1
ATOM 1614 O O . ALA A 1 204 ? 9.939 -8.439 -57.883 1.00 34.66 204 ALA A O 1
ATOM 1615 N N . THR A 1 205 ? 8.855 -6.803 -59.006 1.00 43.47 205 THR A N 1
ATOM 1616 C CA . THR A 1 205 ? 7.414 -7.085 -58.915 1.00 43.47 205 THR A CA 1
ATOM 1617 C C . THR A 1 205 ? 7.036 -8.577 -58.791 1.00 43.47 205 THR A C 1
ATOM 1619 O O . THR A 1 205 ? 7.600 -9.396 -59.516 1.00 43.47 205 THR A O 1
ATOM 1622 N N . PRO A 1 206 ? 6.045 -8.965 -57.959 1.00 46.00 206 PRO A N 1
ATOM 1623 C CA . PRO A 1 206 ? 5.688 -10.373 -57.798 1.00 46.00 206 PRO A CA 1
ATOM 1624 C C . PRO A 1 206 ? 4.862 -10.887 -58.996 1.00 46.00 206 PRO A C 1
ATOM 1626 O O . PRO A 1 206 ? 3.903 -10.219 -59.397 1.00 46.00 206 PRO A O 1
ATOM 1629 N N . PRO A 1 207 ? 5.174 -12.070 -59.559 1.00 39.50 207 PRO A N 1
ATOM 1630 C CA . PRO A 1 207 ? 4.297 -12.757 -60.499 1.00 39.50 207 PRO A CA 1
ATOM 1631 C C . PRO A 1 207 ? 3.190 -13.535 -59.756 1.00 39.50 207 PRO A C 1
ATOM 1633 O O . PRO A 1 207 ? 3.336 -13.855 -58.571 1.00 39.50 207 PRO A O 1
ATOM 1636 N N . PRO A 1 208 ? 2.069 -13.850 -60.430 1.00 45.88 208 PRO A N 1
ATOM 1637 C CA . PRO A 1 208 ? 0.95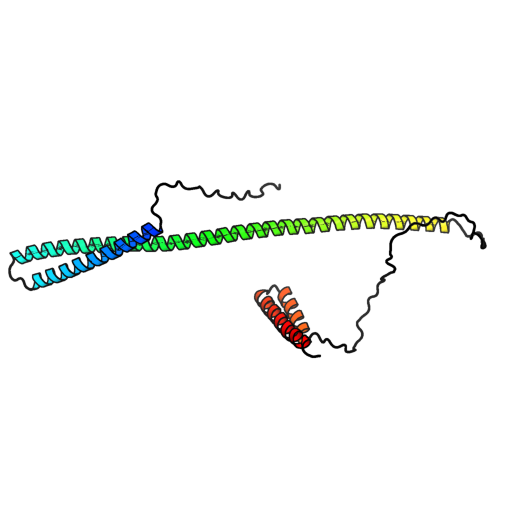0 -14.553 -59.827 1.00 45.88 208 PRO A CA 1
ATOM 1638 C C . PRO A 1 208 ? 1.184 -16.071 -59.798 1.00 45.88 208 PRO A C 1
ATOM 1640 O O . PRO A 1 208 ? 1.711 -16.652 -60.742 1.00 45.88 208 PRO A O 1
ATOM 1643 N N . SER A 1 209 ? 0.668 -16.694 -58.733 1.00 38.62 209 SER A N 1
ATOM 1644 C CA . SER A 1 209 ? 0.218 -18.093 -58.645 1.00 38.62 209 SER A CA 1
ATOM 1645 C C . SER A 1 209 ? 1.205 -19.206 -59.031 1.00 38.62 209 SER A C 1
ATOM 1647 O O . SER A 1 209 ? 1.390 -19.494 -60.207 1.00 38.62 209 SER A O 1
ATOM 1649 N N . GLN A 1 210 ? 1.646 -19.981 -58.037 1.00 33.22 210 GLN A N 1
ATOM 1650 C CA . GLN A 1 210 ? 1.310 -21.408 -57.985 1.00 33.22 210 GLN A CA 1
ATOM 1651 C C . GLN A 1 210 ? 1.443 -21.970 -56.563 1.00 33.22 210 GLN A C 1
ATOM 1653 O O . GLN A 1 210 ? 2.295 -21.568 -55.776 1.00 33.22 210 GLN A O 1
ATOM 1658 N N . GLN A 1 211 ? 0.492 -22.842 -56.246 1.00 43.88 211 GLN A N 1
ATOM 1659 C CA . GLN A 1 211 ? 0.185 -23.405 -54.942 1.00 43.88 211 GLN A CA 1
ATOM 1660 C C . GLN A 1 211 ? 1.303 -24.319 -54.435 1.00 43.88 211 GLN A C 1
ATOM 1662 O O . GLN A 1 211 ? 1.704 -25.264 -55.107 1.00 43.88 211 GLN A O 1
ATOM 1667 N N . GLY A 1 212 ? 1.733 -24.059 -53.202 1.00 32.97 212 GLY A N 1
ATOM 1668 C CA . GLY A 1 212 ? 2.607 -24.913 -52.410 1.00 32.97 212 GLY A CA 1
ATOM 1669 C C . GLY A 1 212 ? 2.158 -24.879 -50.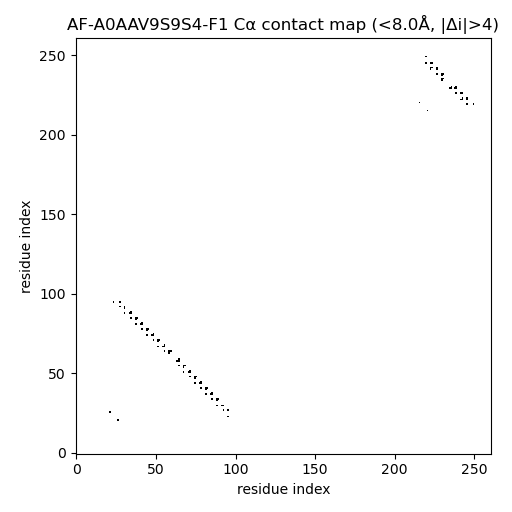954 1.00 32.97 212 GLY A C 1
ATOM 1670 O O . GLY A 1 212 ? 2.704 -24.129 -50.159 1.00 32.97 212 GLY A O 1
ATOM 1671 N N . GLY A 1 213 ? 1.094 -25.624 -50.651 1.00 37.91 213 GLY A N 1
ATOM 1672 C CA . GLY A 1 213 ? 0.913 -26.402 -49.417 1.00 37.91 213 GLY A CA 1
ATOM 1673 C C . GLY A 1 213 ? 1.038 -25.780 -48.023 1.00 37.91 213 GLY A C 1
ATOM 1674 O O . GLY A 1 213 ? 0.989 -26.555 -47.084 1.00 37.91 213 GLY A O 1
ATOM 1675 N N . TYR A 1 214 ? 1.176 -24.465 -47.847 1.00 45.84 214 TYR A N 1
ATOM 1676 C CA . TYR A 1 214 ? 1.083 -23.807 -46.536 1.00 45.84 214 TYR A CA 1
ATOM 1677 C C . TYR A 1 214 ? 0.408 -22.441 -46.694 1.00 45.84 214 TYR A C 1
ATOM 1679 O O . TYR A 1 214 ? 1.052 -21.389 -46.747 1.00 45.84 214 TYR A O 1
ATOM 1687 N N . GLU A 1 215 ? -0.921 -22.439 -46.816 1.00 44.41 215 GLU A N 1
ATOM 1688 C CA . GLU A 1 215 ? -1.692 -21.205 -46.691 1.00 44.41 215 GLU A CA 1
ATOM 1689 C C . GLU A 1 215 ? -1.618 -20.736 -45.238 1.00 44.41 215 GLU A C 1
ATOM 1691 O O . GLU A 1 215 ? -2.387 -21.177 -44.391 1.00 44.41 215 GLU A O 1
ATOM 1696 N N . ILE A 1 216 ? -0.729 -19.779 -44.953 1.00 51.69 216 ILE A N 1
ATOM 1697 C CA . ILE A 1 216 ? -0.941 -18.849 -43.838 1.00 51.69 216 ILE A CA 1
ATOM 1698 C C . ILE A 1 216 ? -2.374 -18.329 -44.020 1.00 51.69 216 ILE A C 1
ATOM 1700 O O . ILE A 1 216 ? -2.610 -17.634 -45.022 1.00 51.69 216 ILE A O 1
ATOM 1704 N N . PRO A 1 217 ? -3.332 -18.671 -43.131 1.00 65.88 217 PRO A N 1
ATOM 1705 C CA . PRO A 1 217 ? -4.737 -18.433 -43.411 1.00 65.88 217 PRO A CA 1
ATOM 1706 C C . PRO A 1 217 ? -4.937 -16.956 -43.725 1.00 65.88 217 PRO A C 1
ATOM 1708 O O . PRO A 1 217 ? -4.431 -16.100 -42.996 1.00 65.88 217 PRO A O 1
ATOM 1711 N N . ALA A 1 218 ? -5.668 -16.628 -44.795 1.00 61.25 218 ALA A N 1
ATOM 1712 C CA . ALA A 1 218 ? -5.937 -15.237 -45.177 1.00 61.25 218 ALA A CA 1
ATOM 1713 C C . ALA A 1 218 ? -6.431 -14.395 -43.979 1.00 61.25 218 ALA A C 1
ATOM 1715 O O . ALA A 1 218 ? -6.095 -13.219 -43.850 1.00 61.25 218 ALA A O 1
ATOM 1716 N N . ARG A 1 219 ? -7.128 -15.053 -43.042 1.00 62.84 219 ARG A N 1
ATOM 1717 C CA . ARG A 1 219 ? -7.550 -14.536 -41.738 1.00 62.84 219 ARG A CA 1
ATOM 1718 C C . ARG A 1 219 ? -6.403 -13.991 -40.879 1.00 62.84 219 ARG A C 1
ATOM 1720 O O . ARG A 1 219 ? -6.547 -12.909 -40.326 1.00 62.84 219 ARG A O 1
ATOM 1727 N N . LEU A 1 220 ? -5.275 -14.692 -40.785 1.00 71.12 220 LEU A N 1
ATOM 1728 C CA . LEU A 1 220 ? -4.128 -14.286 -39.972 1.00 71.12 220 LEU A CA 1
ATOM 1729 C C . LEU A 1 220 ? -3.417 -13.067 -40.564 1.00 71.12 220 LEU A C 1
ATOM 1731 O O . LEU A 1 220 ? -3.036 -12.154 -39.838 1.00 71.12 220 LEU A O 1
ATOM 1735 N N . ARG A 1 221 ? -3.306 -13.015 -41.896 1.00 72.00 221 ARG A N 1
ATOM 1736 C CA . ARG A 1 221 ? -2.742 -11.862 -42.609 1.00 72.00 221 ARG A CA 1
ATOM 1737 C C . ARG A 1 221 ? -3.601 -10.613 -42.399 1.00 72.00 221 ARG A C 1
ATOM 1739 O O . ARG A 1 221 ? -3.075 -9.548 -42.090 1.00 72.00 221 ARG A O 1
ATOM 1746 N N . THR A 1 222 ? -4.924 -10.751 -42.498 1.00 76.31 222 THR A N 1
ATOM 1747 C CA . THR A 1 222 ? -5.864 -9.655 -42.220 1.00 76.31 222 THR A CA 1
ATOM 1748 C C . THR A 1 222 ? -5.803 -9.209 -40.759 1.00 76.31 222 THR A C 1
ATOM 1750 O O . THR A 1 222 ? -5.798 -8.011 -40.485 1.00 76.31 222 THR A O 1
ATOM 1753 N N . LEU A 1 223 ? -5.702 -10.151 -39.821 1.00 73.94 223 LEU A N 1
ATOM 1754 C CA . LEU A 1 223 ? -5.625 -9.861 -38.390 1.00 73.94 223 LEU A CA 1
ATOM 1755 C C . LEU A 1 223 ? -4.305 -9.166 -38.016 1.00 73.94 223 LEU A C 1
ATOM 1757 O O . LEU A 1 223 ? -4.320 -8.179 -37.287 1.00 73.94 223 LEU A O 1
ATOM 1761 N N . HIS A 1 224 ? -3.180 -9.611 -38.580 1.00 71.50 224 HIS A N 1
ATOM 1762 C CA . HIS A 1 224 ? -1.868 -8.987 -38.402 1.00 71.50 224 HIS A CA 1
ATOM 1763 C C . HIS A 1 224 ? -1.847 -7.540 -38.915 1.00 71.50 224 HIS A C 1
ATOM 1765 O O . HIS A 1 224 ? -1.394 -6.637 -38.212 1.00 71.50 224 HIS A O 1
ATOM 1771 N N . ASN A 1 225 ? -2.430 -7.291 -40.092 1.00 77.25 225 ASN A N 1
ATOM 1772 C CA . ASN A 1 225 ? -2.562 -5.936 -40.634 1.00 77.25 225 ASN A CA 1
ATOM 1773 C C . ASN A 1 225 ? -3.411 -5.029 -39.727 1.00 77.25 225 ASN A C 1
ATOM 1775 O O . ASN A 1 225 ? -3.107 -3.846 -39.571 1.00 77.25 225 ASN A O 1
ATOM 1779 N N . LEU A 1 226 ? -4.448 -5.582 -39.093 1.00 77.81 226 LEU A N 1
ATOM 1780 C CA . LEU A 1 226 ? -5.309 -4.845 -38.173 1.00 77.81 226 LEU A CA 1
ATOM 1781 C C . LEU A 1 226 ? -4.586 -4.505 -36.859 1.00 77.81 226 LEU A C 1
ATOM 1783 O O . LEU A 1 226 ? -4.705 -3.391 -36.351 1.00 77.81 226 LEU A O 1
ATOM 1787 N N . VAL A 1 227 ? -3.777 -5.430 -36.339 1.00 75.06 227 VAL A N 1
ATOM 1788 C CA . VAL A 1 227 ? -2.927 -5.195 -35.163 1.00 75.06 227 VAL A CA 1
ATOM 1789 C C . VAL A 1 227 ? -1.896 -4.099 -35.437 1.00 75.06 227 VAL A C 1
ATOM 1791 O O . VAL A 1 227 ? -1.743 -3.203 -34.608 1.00 75.06 227 VAL A O 1
ATOM 1794 N N . ILE A 1 228 ? -1.239 -4.113 -36.604 1.00 79.62 228 ILE A N 1
ATOM 1795 C CA . ILE A 1 228 ? -0.302 -3.050 -37.005 1.00 79.62 228 ILE A CA 1
ATOM 1796 C C . ILE A 1 228 ? -1.021 -1.696 -37.054 1.00 79.62 228 ILE A C 1
ATOM 1798 O O . ILE A 1 228 ? -0.500 -0.704 -36.540 1.00 79.62 228 ILE A O 1
ATOM 1802 N N . GLN A 1 229 ? -2.240 -1.645 -37.601 1.00 76.50 229 GLN A N 1
ATOM 1803 C CA . GLN A 1 229 ? -3.032 -0.413 -37.620 1.00 76.50 229 GLN A CA 1
ATOM 1804 C C . GLN A 1 229 ? -3.356 0.095 -36.209 1.00 76.50 229 GLN A C 1
ATOM 1806 O O . GLN A 1 229 ? -3.166 1.281 -35.940 1.00 76.50 229 GLN A O 1
ATOM 1811 N N . TYR A 1 230 ? -3.789 -0.764 -35.285 1.00 75.94 230 TYR A N 1
ATOM 1812 C CA . TYR A 1 230 ? -4.098 -0.334 -33.916 1.00 75.94 230 TYR A CA 1
ATOM 1813 C C . TYR A 1 230 ? -2.855 0.054 -33.105 1.00 75.94 230 TYR A C 1
ATOM 1815 O O . TYR A 1 230 ? -2.909 1.028 -32.348 1.00 75.94 230 TYR A O 1
ATOM 1823 N N . ALA A 1 231 ? -1.730 -0.639 -33.308 1.00 70.69 231 ALA A N 1
ATOM 1824 C CA . ALA A 1 231 ? -0.442 -0.277 -32.719 1.00 70.69 231 ALA A CA 1
ATOM 1825 C C . ALA A 1 231 ? 0.040 1.091 -33.230 1.00 70.69 231 ALA A C 1
ATOM 1827 O O . ALA A 1 231 ? 0.434 1.941 -32.434 1.00 70.69 231 ALA A O 1
ATOM 1828 N N . SER A 1 232 ? -0.097 1.357 -34.535 1.00 76.38 232 SER A N 1
ATOM 1829 C CA . SER A 1 232 ? 0.252 2.658 -35.129 1.00 76.38 232 SER A CA 1
ATOM 1830 C C . SER A 1 232 ? -0.619 3.822 -34.626 1.00 76.38 232 SER A C 1
ATOM 1832 O O . SER A 1 232 ? -0.190 4.971 -34.664 1.00 76.38 232 SER A O 1
ATOM 1834 N N . GLN A 1 233 ? -1.818 3.535 -34.100 1.00 80.19 233 GLN A N 1
ATOM 1835 C CA . GLN A 1 233 ? -2.722 4.514 -33.481 1.00 80.19 233 GLN A CA 1
ATOM 1836 C C . GLN A 1 233 ? -2.523 4.661 -31.959 1.00 80.19 233 GLN A C 1
ATOM 1838 O O . GLN A 1 233 ? -3.280 5.388 -31.317 1.00 80.19 233 GLN A O 1
ATOM 1843 N N . GLY A 1 234 ? -1.557 3.954 -31.359 1.00 74.00 234 GLY A N 1
ATOM 1844 C CA . GLY A 1 234 ? -1.255 4.024 -29.923 1.00 74.00 234 GLY A CA 1
ATOM 1845 C C . GLY A 1 234 ? -2.313 3.401 -29.001 1.00 74.00 234 GLY A C 1
ATOM 1846 O O . GLY A 1 234 ? -2.246 3.574 -27.785 1.00 74.00 234 GLY A O 1
ATOM 1847 N N . ARG A 1 235 ? -3.295 2.665 -29.542 1.00 76.06 235 ARG A N 1
ATOM 1848 C CA . ARG A 1 235 ? -4.366 2.010 -28.768 1.00 76.06 235 ARG A CA 1
ATOM 1849 C C . ARG A 1 235 ? -3.992 0.578 -28.390 1.00 76.06 235 ARG A C 1
ATOM 1851 O O . ARG A 1 235 ? -4.590 -0.392 -28.859 1.00 76.06 235 ARG A O 1
ATOM 1858 N N . TYR A 1 236 ? -3.006 0.460 -27.507 1.00 76.31 236 TYR A N 1
ATOM 1859 C CA . TYR A 1 236 ? -2.480 -0.828 -27.043 1.00 76.31 236 TYR A CA 1
ATOM 1860 C C . TYR A 1 236 ? -3.487 -1.647 -26.220 1.00 76.31 236 TYR A C 1
ATOM 1862 O O . TYR A 1 236 ? -3.467 -2.872 -26.302 1.00 76.31 236 TYR A O 1
ATOM 1870 N N . GLU A 1 237 ? -4.432 -0.986 -25.542 1.00 78.00 237 GLU A N 1
ATOM 1871 C CA . GLU A 1 237 ? -5.518 -1.622 -24.771 1.00 78.00 237 GLU A CA 1
ATOM 1872 C C . GLU A 1 237 ? -6.363 -2.602 -25.604 1.00 78.00 237 GLU A C 1
ATOM 1874 O O . GLU A 1 237 ? -6.829 -3.619 -25.101 1.00 78.00 237 GLU A O 1
ATOM 1879 N N . VAL A 1 238 ? -6.543 -2.319 -26.900 1.00 71.44 238 VAL A N 1
ATOM 1880 C CA . VAL A 1 238 ? -7.327 -3.164 -27.819 1.00 71.44 238 VAL A CA 1
ATOM 1881 C C . VAL A 1 238 ? -6.414 -4.017 -28.705 1.00 71.44 238 VAL A C 1
ATOM 1883 O O . VAL A 1 238 ? -6.756 -5.149 -29.044 1.00 71.44 238 VAL A O 1
ATOM 1886 N N . ALA A 1 239 ? -5.223 -3.516 -29.049 1.00 72.62 239 ALA A N 1
ATOM 1887 C CA . ALA A 1 239 ? -4.275 -4.222 -29.911 1.00 72.62 239 ALA A CA 1
ATOM 1888 C C . ALA A 1 239 ? -3.692 -5.486 -29.257 1.00 72.62 239 ALA A C 1
ATOM 1890 O O . ALA A 1 239 ? -3.569 -6.513 -29.919 1.00 72.62 239 ALA A O 1
ATOM 1891 N N . VAL A 1 240 ? -3.355 -5.434 -27.964 1.00 74.81 240 VAL A N 1
ATOM 1892 C CA . VAL A 1 240 ? -2.743 -6.557 -27.231 1.00 74.81 240 VAL A CA 1
ATOM 1893 C C . VAL A 1 240 ? -3.667 -7.781 -27.133 1.00 74.81 240 VAL A C 1
ATOM 1895 O O . VAL A 1 240 ? -3.217 -8.872 -27.493 1.00 74.81 240 VAL A O 1
ATOM 1898 N N . PRO A 1 241 ? -4.949 -7.661 -26.726 1.00 79.94 241 PRO A N 1
ATOM 1899 C CA . PRO A 1 241 ? -5.850 -8.814 -26.702 1.00 79.94 241 PRO A CA 1
ATOM 1900 C C . PRO A 1 241 ? -6.133 -9.373 -28.105 1.00 79.94 241 PRO A C 1
ATOM 1902 O O . PRO A 1 241 ? -6.185 -10.590 -28.269 1.00 79.94 241 PRO A O 1
ATOM 1905 N N . LEU A 1 242 ? -6.221 -8.520 -29.134 1.00 72.69 242 LEU A N 1
ATOM 1906 C CA . LEU A 1 242 ? -6.358 -8.963 -30.529 1.00 72.69 242 LEU A CA 1
ATOM 1907 C C . LEU A 1 242 ? -5.135 -9.751 -31.017 1.00 72.69 242 LEU A C 1
ATOM 1909 O O . LEU A 1 242 ? -5.284 -10.758 -31.706 1.00 72.69 242 LEU A O 1
ATOM 1913 N N . CYS A 1 243 ? -3.932 -9.316 -30.644 1.00 75.06 243 CYS A N 1
ATOM 1914 C CA . CYS A 1 243 ? -2.683 -9.982 -31.004 1.00 75.06 243 CYS A CA 1
ATOM 1915 C C . CYS A 1 243 ? -2.540 -11.337 -30.295 1.00 75.06 243 CYS A C 1
ATOM 1917 O O . CYS A 1 243 ? -2.131 -12.324 -30.901 1.00 75.06 243 CYS A O 1
ATOM 1919 N N . LYS A 1 244 ? -2.953 -11.408 -29.026 1.00 80.44 244 LYS A N 1
ATOM 1920 C CA . LYS A 1 244 ? -2.974 -12.660 -28.266 1.00 80.44 244 LYS A CA 1
ATOM 1921 C C . LYS A 1 244 ? -3.942 -13.675 -28.879 1.00 80.44 244 LYS A C 1
ATOM 1923 O O . LYS A 1 244 ? -3.571 -14.823 -29.089 1.00 80.44 244 LYS A O 1
ATOM 1928 N N . GLN A 1 245 ? -5.141 -13.234 -29.250 1.00 75.94 245 GLN A N 1
ATOM 1929 C CA . GLN A 1 245 ? -6.127 -14.099 -29.893 1.00 75.94 245 GLN A CA 1
ATOM 1930 C C . GLN A 1 245 ? -5.690 -14.548 -31.298 1.00 75.94 245 GLN A C 1
ATOM 1932 O O . GLN A 1 245 ? -5.965 -15.674 -31.700 1.00 75.94 245 GLN A O 1
ATOM 1937 N N . ALA A 1 246 ? -4.949 -13.702 -32.025 1.00 71.44 246 ALA A N 1
ATOM 1938 C CA . ALA A 1 246 ? -4.318 -14.069 -33.292 1.00 71.44 246 ALA A CA 1
ATOM 1939 C C . ALA A 1 246 ? -3.318 -15.221 -33.142 1.00 71.44 246 ALA A C 1
ATOM 1941 O O . ALA A 1 246 ? -3.288 -16.124 -33.977 1.00 71.44 246 ALA A O 1
ATOM 1942 N N . LEU A 1 247 ? -2.496 -15.165 -32.092 1.00 72.44 247 LEU A N 1
ATOM 1943 C CA . LEU A 1 247 ? -1.478 -16.168 -31.799 1.00 72.44 247 LEU A CA 1
ATOM 1944 C C . LEU A 1 247 ? -2.102 -17.480 -31.317 1.00 72.44 247 LEU A C 1
ATOM 1946 O O . LEU A 1 247 ? -1.720 -18.531 -31.814 1.00 72.44 247 LEU A O 1
ATOM 1950 N N . GLU A 1 248 ? -3.113 -17.427 -30.448 1.00 76.38 248 GLU A N 1
ATOM 1951 C CA . GLU A 1 248 ? -3.839 -18.624 -29.997 1.00 76.38 248 GLU A CA 1
ATOM 1952 C C . GLU A 1 248 ? -4.555 -19.332 -31.161 1.00 76.38 248 GLU A C 1
ATOM 1954 O O . GLU A 1 248 ? -4.501 -20.557 -31.277 1.00 76.38 248 GLU A O 1
ATOM 1959 N N . ASP A 1 249 ? -5.180 -18.575 -32.070 1.00 70.81 249 ASP A N 1
ATOM 1960 C CA . ASP A 1 249 ? -5.787 -19.140 -33.279 1.00 70.81 249 ASP A CA 1
ATOM 1961 C C . ASP A 1 249 ? -4.718 -19.739 -34.211 1.00 70.81 249 ASP A C 1
ATOM 1963 O O . ASP A 1 249 ? -4.936 -20.808 -34.786 1.00 70.81 249 ASP A O 1
ATOM 1967 N N . LEU A 1 250 ? -3.548 -19.104 -34.342 1.00 68.12 250 LEU A N 1
ATOM 1968 C CA . LEU A 1 250 ? -2.431 -19.639 -35.123 1.00 68.12 250 LEU A CA 1
ATOM 1969 C C . LEU A 1 250 ? -1.903 -20.950 -34.539 1.00 68.12 250 LEU A C 1
ATOM 1971 O O . LEU A 1 250 ? -1.774 -21.916 -35.281 1.00 68.12 250 LEU A O 1
ATOM 1975 N N . GLU A 1 251 ? -1.646 -20.997 -33.233 1.00 69.00 251 GLU A N 1
ATOM 1976 C CA . GLU A 1 251 ? -1.158 -22.181 -32.514 1.00 69.00 251 GLU A CA 1
ATOM 1977 C C . GLU A 1 251 ? -2.151 -23.342 -32.582 1.00 69.00 251 GLU A C 1
ATOM 1979 O O . GLU A 1 251 ? -1.765 -24.500 -32.733 1.00 69.00 251 GLU A O 1
ATOM 1984 N N . LYS A 1 252 ? -3.451 -23.044 -32.538 1.00 68.88 252 LYS A N 1
ATOM 1985 C CA . LYS A 1 252 ? -4.501 -24.056 -32.670 1.00 68.88 252 LYS A CA 1
ATOM 1986 C C . LYS A 1 252 ? -4.615 -24.599 -34.092 1.00 68.88 252 LYS A C 1
ATOM 1988 O O . LYS A 1 252 ? -4.989 -25.755 -34.265 1.00 68.88 252 LYS A O 1
ATOM 1993 N N . THR A 1 253 ? -4.291 -23.788 -35.099 1.00 62.50 253 THR A N 1
ATOM 1994 C CA . THR A 1 253 ? -4.286 -24.220 -36.503 1.00 62.50 253 THR A CA 1
ATOM 1995 C C . THR A 1 253 ? -2.997 -24.987 -36.833 1.00 62.50 253 THR A C 1
ATOM 1997 O O . THR A 1 253 ? -3.068 -26.070 -37.403 1.00 62.50 253 THR A O 1
ATOM 2000 N N . SER A 1 254 ? -1.830 -24.507 -36.386 1.00 60.50 254 SER A N 1
ATOM 2001 C CA . SER A 1 254 ? -0.518 -25.132 -36.629 1.00 60.50 254 SER A CA 1
ATOM 2002 C C . SER A 1 254 ? -0.260 -26.380 -35.772 1.00 60.50 254 SER A C 1
ATOM 2004 O O . SER A 1 254 ? 0.387 -27.325 -36.225 1.00 60.50 254 SER A O 1
ATOM 2006 N N . GLY A 1 255 ? -0.827 -26.443 -34.563 1.00 53.12 255 GLY A N 1
ATOM 2007 C CA . GLY A 1 255 ? -0.814 -27.635 -33.711 1.00 53.12 255 GLY A CA 1
ATOM 2008 C C . GLY A 1 255 ? -1.741 -28.752 -34.202 1.00 53.12 255 GLY A C 1
ATOM 2009 O O . GLY A 1 255 ? -1.542 -29.914 -33.861 1.00 53.12 255 GLY A O 1
ATOM 2010 N N . HIS A 1 256 ? -2.735 -28.430 -35.037 1.00 47.06 256 HIS A N 1
ATOM 2011 C CA . HIS A 1 256 ? -3.627 -29.423 -35.642 1.00 47.06 256 HIS A CA 1
ATOM 2012 C C . HIS A 1 256 ? -3.105 -29.950 -36.993 1.00 47.06 256 HIS A C 1
ATOM 2014 O O . HIS A 1 256 ? -3.533 -31.021 -37.433 1.00 47.06 256 HIS A O 1
ATOM 2020 N N . GLU A 1 257 ? -2.167 -29.236 -37.626 1.00 47.47 257 GLU A N 1
ATOM 2021 C CA . GLU A 1 257 ? -1.503 -29.649 -38.872 1.00 47.47 257 GLU A CA 1
ATOM 2022 C C . GLU A 1 257 ? -0.284 -30.559 -38.659 1.00 47.47 257 GLU A C 1
ATOM 2024 O O . GLU A 1 257 ? 0.120 -31.249 -39.586 1.00 47.47 257 GLU A O 1
ATOM 2029 N N . THR A 1 258 ? 0.254 -30.675 -37.441 1.00 47.84 258 THR A N 1
ATOM 2030 C CA . THR A 1 258 ? 1.334 -31.638 -37.127 1.00 47.84 258 THR A CA 1
ATOM 2031 C C . THR A 1 258 ? 0.838 -33.060 -36.814 1.00 47.84 258 THR A C 1
ATOM 2033 O O . THR A 1 258 ? 1.639 -33.935 -36.496 1.00 47.84 258 THR A O 1
ATOM 2036 N N . LEU A 1 259 ? -0.470 -33.331 -36.943 1.00 45.19 259 LEU A N 1
ATOM 2037 C CA . LEU A 1 259 ? -1.077 -34.658 -36.730 1.00 45.19 259 LEU A CA 1
ATOM 2038 C C . LEU A 1 259 ? -1.952 -35.152 -37.895 1.00 45.19 259 LEU A C 1
ATOM 2040 O O . LEU A 1 259 ? -2.781 -36.049 -37.720 1.00 45.19 259 LEU A O 1
ATOM 2044 N N . LYS A 1 260 ? -1.764 -34.621 -39.107 1.00 45.16 260 LYS A N 1
ATOM 2045 C CA . LYS A 1 260 ? -2.274 -35.277 -40.315 1.00 45.16 260 LYS A CA 1
ATOM 2046 C C . LYS A 1 260 ? -1.168 -35.442 -41.352 1.00 45.16 260 LYS A C 1
ATOM 2048 O O . LYS A 1 260 ? -0.903 -34.523 -42.118 1.00 45.16 260 LYS A O 1
ATOM 2053 N N . ILE A 1 261 ? -0.716 -36.701 -41.408 1.00 36.28 261 ILE A N 1
ATOM 2054 C CA . ILE A 1 261 ? 0.144 -37.372 -42.399 1.00 36.28 261 ILE A CA 1
ATOM 2055 C C . ILE A 1 261 ? 1.633 -37.291 -42.072 1.00 36.28 261 ILE A C 1
ATOM 2057 O O . ILE A 1 261 ? 2.231 -36.206 -42.209 1.00 36.28 261 ILE A O 1
#

pLDDT: mean 74.76, std 23.89, range [29.62, 98.69]

Radius of gyration: 47.42 Å; Cα contacts (8 Å, |Δi|>4): 55; chains: 1; bounding box: 105×59×135 Å

InterPro domains:
  IPR002151 Kinesin light chain [PTHR45783] (5-257)
  IPR011990 Tetratricopeptide-like helical domain superfamily [G3DSA:1.25.40.10] (202-261)

Solvent-accessible surface area (backbone atoms only — not comparable to full-atom values): 16125 Å² total; per-residue (Å²): 144,88,85,81,80,75,78,76,74,75,76,72,78,76,82,76,76,88,64,95,66,76,48,72,67,54,50,52,53,51,47,53,51,50,46,55,52,44,52,52,51,43,52,51,46,50,53,51,41,55,51,43,55,54,49,52,74,70,56,89,51,73,73,68,40,53,58,49,49,54,51,42,52,53,47,52,56,49,46,55,52,42,53,49,53,45,53,53,48,51,49,53,52,52,51,53,53,52,49,54,51,52,52,53,49,52,52,52,52,53,51,50,51,55,50,52,52,52,51,53,50,50,54,51,52,52,50,51,54,52,51,53,52,50,54,53,50,53,52,51,51,54,50,52,53,50,52,49,52,51,50,52,50,54,50,50,52,53,51,52,55,53,69,72,48,72,81,74,87,68,90,79,74,90,88,83,79,90,79,87,82,90,85,90,80,91,80,84,87,82,91,81,87,86,84,87,82,87,90,78,89,79,92,76,82,87,81,83,87,82,91,75,98,67,79,76,51,70,65,56,58,54,49,49,55,50,34,52,53,32,50,76,68,70,42,50,88,60,24,51,60,54,49,51,53,52,48,52,53,46,51,59,52,57,64,56,57,79,76,65,133

Mean predicted aligned error: 20.56 Å

Sequence (261 aa):
MREDMSTMVCVKEEEEDPGEKLSQDEIISRTKQVIQGLEALKQEHHSIMEGLVGTLRCLKQEEEGVLVEEKSHMIQKSLEMLELGLSEAQVMMALSSHLSSVESEKQKLRAQVRRLCQENQWLRDELAGTQQKLQKSEQSVAQLEEEKKHLEFMNQLKKYDEDLSPSEEKECDSSKETLDDLFPDDQDDQAPGIQGPGLMVSAATPPPSQQGGYEIPARLRTLHNLVIQYASQGRYEVAVPLCKQALEDLEKTSGHETLKI

Nearest PDB structures (foldseek):
  4mu6-assembly1_A  TM=8.465E-01  e=6.362E-01  Legionella pneumophila subsp. pneumophila str. Philadelphia 1
  3na7-assembly1_A  TM=4.389E-01  e=1.031E+00  Helicobacter pylori NCTC 11638
  2v0o-assembly2_C  TM=4.566E-01  e=4.396E+00  Homo sapiens
  6ixe-assembly1_A  TM=4.234E-01  e=5.597E+00  Homo sapiens